Protein AF-A0A1R4AC46-F1 (afdb_monomer)

Foldseek 3Di:
DFKDKDKDKDKDKADPVRVVDDPQVVVQVRVCVVQDQDQDPPFAHWHGWDGWPDKDDWDQDPVRRITMIITITITMHRDDDAQDKDKFFFADQDPQFTFTDPPSDTQETEGPVQEPPQFDDDPDDQWGDGDDDDDDTRHGGDIAIWGWHDKDADPPLPDDDDDPDDRDDRIHTYTHRHD

pLDDT: mean 79.66, std 18.58, range [31.12, 96.25]

Sequence (179 aa):
MMFRLVTYRDSVEIKPCEFEKDLNELFIKKLNSKYTDKIIDGLGLAICVSDIIRYGKGAILRTKGSAIYKIEFKIAVFSPYRQQIIKGVVCHSDNNGIKVSLGFFDDIIVVPMQMDKKNNFGNKSGLCTIENKSKLVYNVGSEINVKIVDIIYNSSASSTTSADEREIPPMVILASTDY

Mean predicted aligned error: 10.44 Å

Nearest PDB structures (foldseek):
  7ae3-assembly1_G  TM=8.909E-01  e=9.776E-15  Homo sapiens
  3ayh-assembly1_B  TM=8.589E-01  e=1.682E-14  Schizosaccharomyces pombe 972h-
  4qiw-assembly2_Q  TM=8.042E-01  e=4.489E-12  Thermococcus kodakarensis KOD1
  1go3-assembly1_E  TM=8.331E-01  e=1.481E-11  Methanocaldococcus jannaschii
  1go3-assembly2_M  TM=8.285E-01  e=4.626E-11  Methanocaldococcus jannaschii

Radius of gyration: 21.8 Å; Cα contacts (8 Å, |Δi|>4): 349; chains: 1; bounding box: 50×37×63 Å

Secondary structure (DSSP, 8-state):
--EEEEEEEEEEEE-GGGTTS-HHHHHHHHHHHHHTTEEETTTEEEEEEEEEEEE-PPEE-TTT--EEEEEEEEEEEE---TT-EEEEEEEEEETTEEEEE-SS---EEE-GGGS-TT-PPPSSTT-----SSS-----TT-EEEEEEEEEEE-GGGGS---TTS----SEEEEEES--

Organism: Babesia microti (strain RI) (NCBI:txid1133968)

Solvent-accessible surface area (backbone atoms only — not comparable to full-atom values): 10635 Å² total; per-residue (Å²): 111,56,64,44,81,42,82,48,75,52,76,48,80,44,50,71,89,61,62,88,51,62,65,68,61,51,48,52,53,51,47,30,74,72,37,41,84,34,75,42,84,94,60,32,43,25,62,44,64,74,46,78,77,50,67,55,79,63,46,72,38,85,90,78,68,26,32,38,29,47,36,35,29,32,32,38,23,48,34,68,48,71,72,39,74,46,74,30,29,28,69,42,66,55,96,80,24,36,32,30,24,66,87,87,50,56,55,29,39,31,43,58,91,42,40,68,97,70,78,58,85,56,98,55,88,83,52,64,65,62,96,75,96,77,66,85,59,79,48,71,72,40,78,46,68,33,32,28,63,44,76,48,68,41,87,74,61,87,72,81,93,63,101,82,64,82,80,62,64,50,56,38,35,36,28,23,69,69,128

Structure (mmCIF, N/CA/C/O backbone):
data_AF-A0A1R4AC46-F1
#
_entry.id   AF-A0A1R4AC46-F1
#
loop_
_atom_site.group_PDB
_atom_site.id
_atom_site.type_symbol
_atom_site.label_atom_id
_atom_site.label_alt_id
_atom_site.label_comp_id
_atom_site.label_asym_id
_atom_site.label_entity_id
_atom_site.label_seq_id
_atom_site.pdbx_PDB_ins_code
_atom_site.Cartn_x
_atom_site.Cartn_y
_atom_site.Cartn_z
_atom_site.occupancy
_atom_site.B_iso_or_equiv
_atom_site.auth_seq_id
_atom_site.auth_comp_id
_atom_site.auth_asym_id
_atom_site.auth_atom_id
_atom_site.pdbx_PDB_model_num
ATOM 1 N N . MET A 1 1 ? -10.445 -9.467 3.637 1.00 62.78 1 MET A N 1
ATOM 2 C CA . MET A 1 1 ? -9.004 -9.551 3.962 1.00 62.78 1 MET A CA 1
ATOM 3 C C . MET A 1 1 ? -8.441 -8.138 4.075 1.00 62.78 1 MET A C 1
ATOM 5 O O . MET A 1 1 ? -8.987 -7.263 3.423 1.00 62.78 1 MET A O 1
ATOM 9 N N . MET A 1 2 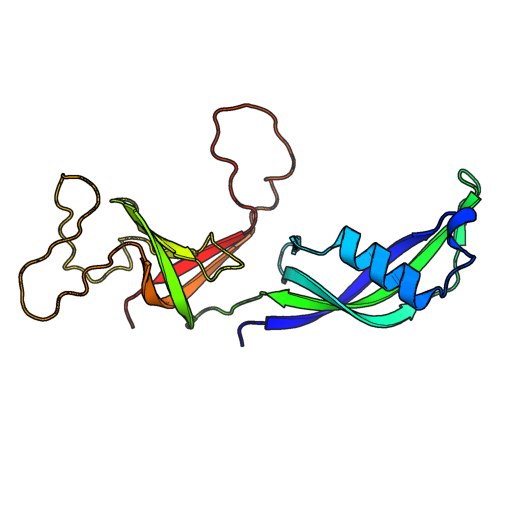? -7.412 -7.919 4.905 1.00 85.75 2 MET A N 1
ATOM 10 C CA . MET A 1 2 ? -6.887 -6.583 5.266 1.00 85.75 2 MET A CA 1
ATOM 11 C C . MET A 1 2 ? -5.933 -5.968 4.224 1.00 85.75 2 MET A C 1
ATOM 13 O O . MET A 1 2 ? -5.884 -4.752 4.054 1.00 85.75 2 MET A O 1
ATOM 17 N N . PHE A 1 3 ? -5.182 -6.818 3.524 1.00 91.38 3 PHE A N 1
ATOM 18 C CA . PHE A 1 3 ? -4.265 -6.422 2.460 1.00 91.38 3 PHE A CA 1
ATOM 19 C C . PHE A 1 3 ? -4.723 -7.020 1.140 1.00 91.38 3 PHE A C 1
ATOM 21 O O . PHE A 1 3 ? -5.252 -8.136 1.100 1.00 91.38 3 PHE A O 1
ATOM 28 N N . ARG A 1 4 ? -4.488 -6.288 0.055 1.00 91.94 4 ARG A N 1
ATOM 29 C CA . ARG A 1 4 ? -4.744 -6.757 -1.304 1.00 91.94 4 ARG A CA 1
ATOM 30 C C . ARG A 1 4 ? -3.567 -6.438 -2.205 1.00 91.94 4 ARG A C 1
ATOM 32 O O . ARG A 1 4 ? -2.917 -5.404 -2.070 1.00 91.94 4 ARG A O 1
ATOM 39 N N . LEU A 1 5 ? -3.336 -7.331 -3.154 1.00 93.94 5 LEU A N 1
ATOM 40 C CA . LEU A 1 5 ? -2.370 -7.123 -4.213 1.00 93.94 5 LEU A CA 1
ATOM 41 C C . LEU A 1 5 ? -3.098 -6.544 -5.429 1.00 93.94 5 LEU A C 1
ATOM 43 O O . LEU A 1 5 ? -4.086 -7.109 -5.902 1.00 93.94 5 LEU A O 1
ATOM 47 N N . VAL A 1 6 ? -2.642 -5.387 -5.897 1.00 93.62 6 VAL A N 1
ATOM 48 C CA . VAL A 1 6 ? -3.266 -4.635 -6.990 1.00 93.62 6 VAL A CA 1
ATOM 49 C C . VAL A 1 6 ? -2.293 -4.549 -8.153 1.00 93.62 6 VAL A C 1
ATOM 51 O O . VAL A 1 6 ? -1.112 -4.272 -7.964 1.00 93.62 6 VAL A O 1
ATOM 54 N N . THR A 1 7 ? -2.788 -4.778 -9.366 1.00 95.06 7 THR A N 1
ATOM 55 C CA . THR A 1 7 ? -2.031 -4.489 -10.585 1.00 95.06 7 THR A CA 1
ATOM 56 C C . THR A 1 7 ? -2.184 -3.015 -10.926 1.00 95.06 7 THR A C 1
ATOM 58 O O . THR A 1 7 ? -3.300 -2.538 -11.127 1.00 95.06 7 THR A O 1
ATOM 61 N N . TYR A 1 8 ? -1.066 -2.303 -10.998 1.00 93.50 8 TYR A N 1
ATOM 62 C CA . TYR A 1 8 ? -1.018 -0.876 -11.280 1.00 93.50 8 TYR A CA 1
ATOM 63 C C . TYR A 1 8 ? -0.126 -0.600 -12.491 1.00 93.50 8 TYR A C 1
ATOM 65 O O . TYR A 1 8 ? 0.792 -1.366 -12.798 1.00 93.50 8 TYR A O 1
ATOM 73 N N . ARG A 1 9 ? -0.423 0.484 -13.213 1.00 94.12 9 ARG A N 1
ATOM 74 C CA . ARG A 1 9 ? 0.346 0.914 -14.384 1.00 94.12 9 ARG A CA 1
ATOM 75 C C . ARG A 1 9 ? 0.802 2.338 -14.195 1.00 94.12 9 ARG A C 1
ATOM 77 O O . ARG A 1 9 ? -0.010 3.217 -13.926 1.00 94.12 9 ARG A O 1
ATOM 84 N N . ASP A 1 10 ? 2.089 2.555 -14.389 1.00 94.00 10 ASP A N 1
ATOM 85 C CA . ASP A 1 10 ? 2.689 3.868 -14.232 1.00 94.00 10 ASP A CA 1
ATOM 86 C C . ASP A 1 10 ? 3.914 4.022 -15.138 1.00 94.00 10 ASP A C 1
ATOM 88 O O . ASP A 1 10 ? 4.436 3.052 -15.697 1.00 94.00 10 ASP A O 1
ATOM 92 N N . SER A 1 11 ? 4.353 5.263 -15.317 1.00 93.31 11 SER A N 1
ATOM 93 C CA . SER A 1 11 ? 5.559 5.597 -16.059 1.00 93.31 11 SER A CA 1
ATOM 94 C C . SER A 1 11 ? 6.695 6.003 -15.130 1.00 93.31 11 SER A C 1
ATOM 96 O O . SER A 1 11 ? 6.528 6.876 -14.276 1.00 93.31 11 SER A O 1
ATOM 98 N N . VAL A 1 12 ? 7.870 5.425 -15.361 1.00 93.88 12 VAL A N 1
ATOM 99 C CA . VAL A 1 12 ? 9.098 5.735 -14.629 1.00 93.88 12 VAL A CA 1
ATOM 100 C C . VAL A 1 12 ? 10.117 6.348 -15.583 1.00 93.88 12 VAL A C 1
ATOM 102 O O . VAL A 1 12 ? 10.399 5.800 -16.648 1.00 93.88 12 VAL A O 1
ATOM 105 N N . GLU A 1 13 ? 10.674 7.492 -15.189 1.00 92.44 13 GLU A N 1
ATOM 106 C CA . GLU A 1 13 ? 11.779 8.151 -15.886 1.00 92.44 13 GLU A CA 1
ATOM 107 C C . GLU A 1 13 ? 13.117 7.617 -15.355 1.00 92.44 13 GLU A C 1
ATOM 109 O O . GLU A 1 13 ? 13.366 7.642 -14.147 1.00 92.44 13 GLU A O 1
ATOM 114 N N . ILE A 1 14 ? 13.993 7.159 -16.249 1.00 92.44 14 ILE A N 1
ATOM 115 C CA . ILE A 1 14 ? 15.359 6.710 -15.954 1.00 92.44 14 ILE A CA 1
ATOM 116 C C . ILE A 1 14 ? 16.353 7.680 -16.589 1.00 92.44 14 ILE A C 1
ATOM 118 O O . ILE A 1 14 ? 16.255 8.002 -17.778 1.00 92.44 14 ILE A O 1
ATOM 122 N N . LYS A 1 15 ? 17.324 8.140 -15.796 1.00 91.31 15 LYS A N 1
ATOM 123 C CA . LYS A 1 15 ? 18.412 8.993 -16.286 1.00 91.31 15 LYS A CA 1
ATOM 124 C C . LYS A 1 15 ? 19.526 8.140 -16.909 1.00 91.31 15 LYS A C 1
ATOM 126 O O . LYS A 1 15 ? 19.745 7.030 -16.432 1.00 91.31 15 LYS A O 1
ATOM 131 N N . PRO A 1 16 ? 20.288 8.661 -17.892 1.00 88.56 16 PRO A N 1
ATOM 132 C CA . PRO A 1 16 ? 21.415 7.948 -18.505 1.00 88.56 16 PRO A CA 1
ATOM 133 C C . PRO A 1 16 ? 22.400 7.342 -17.496 1.00 88.56 16 PRO A C 1
ATOM 135 O O . PRO A 1 16 ? 22.801 6.198 -17.648 1.00 88.56 16 PRO A O 1
ATOM 138 N N . CYS A 1 17 ? 22.713 8.062 -16.414 1.00 88.81 17 CYS A N 1
ATOM 139 C CA . CYS A 1 17 ? 23.656 7.603 -15.388 1.00 88.81 17 CYS A CA 1
ATOM 140 C C . CYS A 1 17 ? 23.153 6.410 -14.553 1.00 88.81 17 CYS A C 1
ATOM 142 O O . CYS A 1 17 ? 23.921 5.817 -13.808 1.00 88.81 17 CYS A O 1
ATOM 144 N N . GLU A 1 18 ? 21.859 6.086 -14.607 1.00 86.50 18 GLU A N 1
ATOM 145 C CA . GLU A 1 18 ? 21.258 4.995 -13.829 1.00 86.50 18 GLU A CA 1
ATOM 146 C C . GLU A 1 18 ? 21.154 3.689 -14.635 1.00 86.50 18 GLU A C 1
ATOM 148 O O . GLU A 1 18 ? 20.765 2.668 -14.076 1.00 86.50 18 GLU A O 1
ATOM 153 N N . PHE A 1 19 ? 21.505 3.705 -15.928 1.00 83.75 19 PHE A N 1
ATOM 154 C CA . PHE A 1 19 ? 21.371 2.559 -16.836 1.00 83.75 19 PHE A CA 1
ATOM 155 C C . PHE A 1 19 ? 22.372 1.423 -16.604 1.00 83.75 19 PHE A C 1
ATOM 157 O O . PHE A 1 19 ? 22.188 0.348 -17.162 1.00 83.75 19 PHE A O 1
ATOM 164 N N . GLU A 1 20 ? 23.412 1.632 -15.798 1.00 76.31 20 GLU A N 1
ATOM 165 C CA . GLU A 1 20 ? 24.433 0.609 -15.524 1.00 76.31 20 GLU A CA 1
ATOM 166 C C . GLU A 1 20 ? 23.924 -0.541 -14.634 1.00 76.31 20 GLU A C 1
ATOM 168 O O . GLU A 1 20 ? 24.611 -1.545 -14.475 1.00 76.31 20 GLU A O 1
ATOM 173 N N . LYS A 1 21 ? 22.728 -0.405 -14.045 1.00 78.69 21 LYS A N 1
ATOM 174 C CA . LYS A 1 21 ? 22.114 -1.402 -13.153 1.00 78.69 21 LYS A CA 1
ATOM 175 C C . LYS A 1 21 ? 21.059 -2.234 -13.866 1.00 78.69 21 LYS A C 1
ATOM 177 O O . LYS A 1 21 ? 20.451 -1.780 -14.836 1.00 78.69 21 LYS A O 1
ATOM 182 N N . ASP A 1 22 ? 20.763 -3.405 -13.305 1.00 89.75 22 ASP A N 1
ATOM 183 C CA . ASP A 1 22 ? 19.637 -4.221 -13.743 1.00 89.75 22 ASP A CA 1
ATOM 184 C C . ASP A 1 22 ? 18.339 -3.408 -13.732 1.00 89.75 22 ASP A C 1
ATOM 186 O O . ASP A 1 22 ? 17.909 -2.864 -12.708 1.00 89.75 22 ASP A O 1
ATOM 190 N N . LEU A 1 23 ? 17.695 -3.330 -14.900 1.00 88.31 23 LEU A N 1
ATOM 191 C CA . LEU A 1 23 ? 16.502 -2.505 -15.097 1.00 88.31 23 LEU A CA 1
ATOM 192 C C . LEU A 1 23 ? 15.37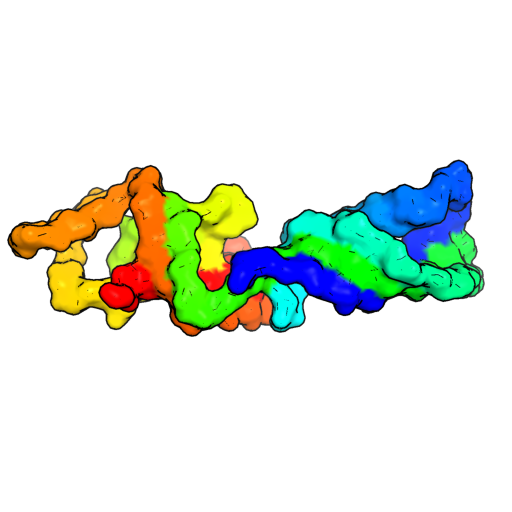4 -2.901 -14.139 1.00 88.31 23 LEU A C 1
ATOM 194 O O . LEU A 1 23 ? 14.679 -2.030 -13.625 1.00 88.31 23 LEU A O 1
ATOM 198 N N . ASN A 1 24 ? 15.224 -4.197 -13.853 1.00 90.25 24 ASN A N 1
ATOM 199 C CA . ASN A 1 24 ? 14.210 -4.693 -12.923 1.00 90.25 24 ASN A CA 1
ATOM 200 C C . ASN A 1 24 ? 14.426 -4.161 -11.500 1.00 90.25 24 ASN A C 1
ATOM 202 O O . ASN A 1 24 ? 13.486 -3.652 -10.890 1.00 90.25 24 ASN A O 1
ATOM 206 N N . GLU A 1 25 ? 15.655 -4.219 -10.984 1.00 91.31 25 GLU A N 1
ATOM 207 C CA . GLU A 1 25 ? 15.972 -3.692 -9.653 1.00 91.31 25 GLU A CA 1
ATOM 208 C C . GLU A 1 25 ? 15.790 -2.176 -9.597 1.00 91.31 25 GLU A C 1
ATOM 210 O O . GLU A 1 25 ? 15.231 -1.631 -8.640 1.00 91.31 25 GLU A O 1
ATOM 215 N N . LEU A 1 26 ? 16.214 -1.482 -10.656 1.00 92.75 26 LEU A N 1
ATOM 216 C CA . LEU A 1 26 ? 16.054 -0.041 -10.774 1.00 92.75 26 LEU A CA 1
ATOM 217 C C . LEU A 1 26 ? 14.574 0.363 -10.769 1.00 92.75 26 LEU A C 1
ATOM 219 O O . LEU A 1 26 ? 14.197 1.308 -10.072 1.00 92.75 26 LEU A O 1
ATOM 223 N N . PHE A 1 27 ? 13.730 -0.358 -11.505 1.00 92.94 27 PHE A N 1
ATOM 224 C CA . PHE A 1 27 ? 12.288 -0.140 -11.530 1.00 92.94 27 PHE A CA 1
ATOM 225 C C . PHE A 1 27 ? 11.656 -0.365 -10.158 1.00 92.94 27 PHE A C 1
ATOM 227 O O . PHE A 1 27 ? 10.928 0.511 -9.694 1.00 92.94 27 PHE A O 1
ATOM 234 N N . ILE A 1 28 ? 11.969 -1.474 -9.476 1.00 93.00 28 ILE A N 1
ATOM 235 C CA . ILE A 1 28 ? 11.474 -1.744 -8.116 1.00 93.00 28 ILE A CA 1
ATOM 236 C C . ILE A 1 28 ? 11.884 -0.610 -7.176 1.00 93.00 28 ILE A C 1
ATOM 238 O O . ILE A 1 28 ? 11.046 -0.068 -6.457 1.00 93.00 28 ILE A O 1
ATOM 242 N N . LYS A 1 29 ? 13.150 -0.180 -7.226 1.00 92.94 29 LYS A N 1
ATOM 243 C CA . LYS A 1 29 ? 13.659 0.914 -6.393 1.00 92.94 29 LYS A CA 1
ATOM 244 C C . LYS A 1 29 ? 12.916 2.228 -6.644 1.00 92.94 29 LYS A C 1
ATOM 246 O O . LYS A 1 29 ? 12.518 2.897 -5.690 1.00 92.94 29 LYS A O 1
ATOM 251 N N . LYS A 1 30 ? 12.721 2.608 -7.910 1.00 93.12 30 LYS A N 1
ATOM 252 C CA . LYS A 1 30 ? 12.015 3.850 -8.262 1.00 93.12 30 LYS A CA 1
ATOM 253 C C . LYS A 1 30 ? 10.537 3.796 -7.895 1.00 93.12 30 LYS A C 1
ATOM 255 O O . LYS A 1 30 ? 10.018 4.778 -7.375 1.00 93.12 30 LYS A O 1
ATOM 260 N N . LEU A 1 31 ? 9.872 2.669 -8.137 1.00 94.62 31 LEU A N 1
ATOM 261 C CA . LEU A 1 31 ? 8.460 2.498 -7.807 1.00 94.62 31 LEU A CA 1
ATOM 262 C C . LEU A 1 31 ? 8.239 2.466 -6.290 1.00 94.62 31 LEU A C 1
ATOM 264 O O . LEU A 1 31 ? 7.342 3.153 -5.817 1.00 94.62 31 LEU A O 1
ATOM 268 N N . ASN A 1 32 ? 9.086 1.779 -5.517 1.00 94.38 32 ASN A N 1
ATOM 269 C CA . ASN A 1 32 ? 9.032 1.829 -4.052 1.00 94.38 32 ASN A CA 1
ATOM 270 C C . ASN A 1 32 ? 9.221 3.262 -3.545 1.00 94.38 32 ASN A C 1
ATOM 272 O O . ASN A 1 32 ? 8.389 3.762 -2.805 1.00 94.38 32 ASN A O 1
ATOM 276 N N . SER A 1 33 ? 10.230 3.992 -4.030 1.00 93.38 33 SER A N 1
ATOM 277 C CA . SER A 1 33 ? 10.402 5.401 -3.642 1.00 93.38 33 SER A CA 1
ATOM 278 C C . SER A 1 33 ? 9.211 6.285 -4.041 1.00 93.38 33 SER A C 1
ATOM 280 O O . SER A 1 33 ? 8.931 7.286 -3.382 1.00 93.38 33 SER A O 1
ATOM 282 N N . LYS A 1 34 ? 8.506 5.935 -5.124 1.00 92.31 34 LYS A N 1
ATOM 283 C CA . LYS A 1 34 ? 7.345 6.686 -5.601 1.00 92.31 34 LYS A CA 1
ATOM 284 C C . LYS A 1 34 ? 6.074 6.377 -4.814 1.00 92.31 34 LYS A C 1
ATOM 286 O O . LYS A 1 34 ? 5.294 7.311 -4.648 1.00 92.31 34 LYS A O 1
ATOM 291 N N . TYR A 1 35 ? 5.863 5.137 -4.373 1.00 92.62 35 TYR A N 1
ATOM 292 C CA . TYR A 1 35 ? 4.579 4.663 -3.841 1.00 92.62 35 TYR A CA 1
ATOM 293 C C . TYR A 1 35 ? 4.592 4.229 -2.378 1.00 92.62 35 TYR A C 1
ATOM 295 O O . TYR A 1 35 ? 3.533 4.259 -1.7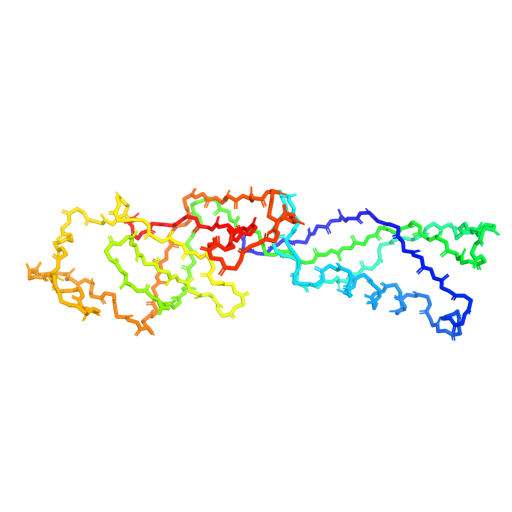64 1.00 92.62 35 TYR A O 1
ATOM 303 N N . THR A 1 36 ? 5.728 3.814 -1.822 1.00 91.12 36 THR A N 1
ATOM 304 C CA . THR A 1 36 ? 5.798 3.415 -0.413 1.00 91.12 36 THR A CA 1
ATOM 305 C C . THR A 1 36 ? 5.334 4.560 0.475 1.00 91.12 36 THR A C 1
ATOM 307 O O . THR A 1 36 ? 5.724 5.708 0.261 1.00 91.12 36 THR A O 1
ATOM 310 N N . ASP A 1 37 ? 4.492 4.215 1.448 1.00 89.88 37 ASP A N 1
ATOM 311 C CA . ASP A 1 37 ? 3.925 5.134 2.435 1.00 89.88 37 ASP A CA 1
ATOM 312 C C . ASP A 1 37 ? 3.044 6.240 1.830 1.00 89.88 37 ASP A C 1
ATOM 314 O O . ASP A 1 37 ? 2.861 7.317 2.390 1.00 89.88 37 ASP A O 1
ATOM 318 N N . LYS A 1 38 ? 2.485 5.987 0.639 1.00 89.56 38 LYS A N 1
ATOM 319 C CA . LYS A 1 38 ? 1.530 6.895 0.002 1.00 89.56 38 LYS A CA 1
ATOM 320 C C . LYS A 1 38 ? 0.151 6.285 -0.069 1.00 89.56 38 LYS A C 1
ATOM 322 O O . LYS A 1 38 ? -0.024 5.102 -0.364 1.00 89.56 38 LYS A O 1
ATOM 327 N N . ILE A 1 39 ? -0.842 7.132 0.147 1.00 90.38 39 ILE A N 1
ATOM 328 C CA . ILE A 1 39 ? -2.243 6.771 -0.012 1.00 90.38 39 ILE A CA 1
ATOM 329 C C . ILE A 1 39 ? -2.624 7.004 -1.468 1.00 90.38 39 ILE A C 1
ATOM 331 O O . ILE A 1 39 ? -2.419 8.084 -2.021 1.00 90.38 39 ILE A O 1
ATOM 335 N N . ILE A 1 40 ? -3.137 5.953 -2.099 1.00 88.25 40 ILE A N 1
ATOM 336 C CA . ILE A 1 40 ? -3.672 6.006 -3.453 1.00 88.25 40 ILE A CA 1
ATOM 337 C C . ILE A 1 40 ? -5.193 6.038 -3.339 1.00 88.25 40 ILE A C 1
ATOM 339 O O . ILE A 1 40 ? -5.797 5.099 -2.806 1.00 88.25 40 ILE A O 1
ATOM 343 N N . ASP A 1 41 ? -5.796 7.102 -3.864 1.00 85.00 41 ASP A N 1
ATOM 344 C CA . ASP A 1 41 ? -7.242 7.314 -3.837 1.00 85.00 41 ASP A CA 1
ATOM 345 C C . ASP A 1 41 ? -7.999 6.089 -4.370 1.00 85.00 41 ASP A C 1
ATOM 347 O O . ASP A 1 41 ? -7.744 5.583 -5.465 1.00 85.00 41 ASP A O 1
ATOM 351 N N . GLY A 1 42 ? -8.918 5.574 -3.551 1.00 83.62 42 GLY A N 1
ATOM 352 C CA . GLY A 1 42 ? -9.741 4.405 -3.870 1.00 83.62 42 GLY A CA 1
ATOM 353 C C . GLY A 1 42 ? -9.038 3.044 -3.773 1.00 83.62 42 GLY A C 1
ATOM 354 O O . GLY A 1 42 ? -9.718 2.019 -3.837 1.00 83.62 42 GLY A O 1
ATOM 355 N N . LEU A 1 43 ? -7.713 2.993 -3.588 1.00 88.12 43 LEU A N 1
ATOM 356 C CA . LEU A 1 43 ? -6.983 1.743 -3.346 1.00 88.12 43 LEU A CA 1
ATOM 357 C C . LEU A 1 43 ? -6.613 1.564 -1.871 1.00 88.12 43 LEU A C 1
ATOM 359 O O . LEU A 1 43 ? -6.844 0.479 -1.338 1.00 88.12 43 LEU A O 1
ATOM 363 N N . GLY A 1 44 ? -6.061 2.586 -1.212 1.00 90.50 44 GLY A N 1
ATOM 364 C CA . GLY A 1 44 ? -5.547 2.484 0.160 1.00 90.50 44 GLY A CA 1
ATOM 365 C C . GLY A 1 44 ? -4.087 2.904 0.312 1.00 90.50 44 GLY A C 1
ATOM 366 O O . GLY A 1 44 ? -3.502 3.510 -0.586 1.00 90.50 44 GLY A O 1
ATOM 367 N N . LEU A 1 45 ? -3.501 2.563 1.460 1.00 92.44 45 LEU A N 1
ATOM 368 C CA . LEU A 1 45 ? -2.098 2.835 1.777 1.00 92.44 45 LEU A CA 1
ATOM 369 C C . LEU A 1 45 ? -1.185 1.818 1.081 1.00 92.44 45 LEU A C 1
ATOM 371 O O . LEU A 1 45 ? -1.286 0.611 1.316 1.00 92.44 45 LEU A O 1
ATOM 375 N N . ALA A 1 46 ? -0.286 2.295 0.228 1.00 93.62 46 ALA A N 1
ATOM 376 C CA . ALA A 1 46 ? 0.693 1.468 -0.460 1.00 93.62 46 ALA A CA 1
ATOM 377 C C . ALA A 1 46 ? 1.885 1.132 0.450 1.00 93.62 46 ALA A C 1
ATOM 379 O O . ALA A 1 46 ? 2.569 2.013 0.964 1.00 93.62 46 ALA A O 1
ATOM 380 N N . ILE A 1 47 ? 2.157 -0.164 0.608 1.00 92.69 47 ILE A N 1
ATOM 381 C CA . ILE A 1 47 ? 3.230 -0.664 1.476 1.00 92.69 47 ILE A CA 1
ATOM 382 C C . ILE A 1 47 ? 4.505 -0.833 0.656 1.00 92.69 47 ILE A C 1
ATOM 384 O O . ILE A 1 47 ? 5.511 -0.160 0.874 1.00 92.69 47 ILE A O 1
ATOM 388 N N . CYS A 1 48 ? 4.453 -1.724 -0.332 1.00 92.62 48 CYS A N 1
ATOM 389 C CA . CYS A 1 48 ? 5.593 -2.046 -1.173 1.00 92.62 48 CYS A CA 1
ATOM 390 C C . CYS A 1 48 ? 5.159 -2.605 -2.527 1.00 92.62 48 CYS A C 1
ATOM 392 O O . CYS A 1 48 ? 4.073 -3.170 -2.695 1.00 92.62 48 CYS A O 1
ATOM 394 N N . VAL A 1 49 ? 6.042 -2.456 -3.506 1.00 93.94 49 VAL A N 1
ATOM 395 C CA . VAL A 1 49 ? 5.939 -3.100 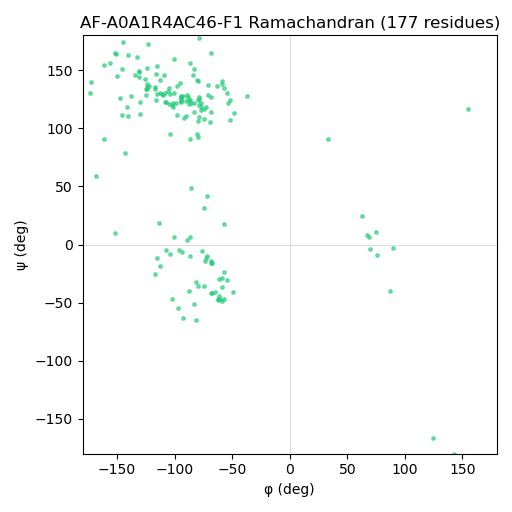-4.812 1.00 93.94 49 VAL A CA 1
ATOM 396 C C . VAL A 1 49 ? 6.397 -4.548 -4.666 1.00 93.94 49 VAL A C 1
ATOM 398 O O . VAL A 1 49 ? 7.500 -4.799 -4.190 1.00 93.94 49 VAL A O 1
ATOM 401 N N . SER A 1 50 ? 5.540 -5.483 -5.073 1.00 92.12 50 SER A N 1
ATOM 402 C CA . SER A 1 50 ? 5.811 -6.923 -5.031 1.00 92.12 50 SER A CA 1
ATOM 403 C C . SER A 1 50 ? 6.652 -7.333 -6.231 1.00 92.12 50 SER A C 1
ATOM 405 O O . SER A 1 50 ? 7.805 -7.711 -6.082 1.00 92.12 50 SER A O 1
ATOM 407 N N . ASP A 1 51 ? 6.085 -7.203 -7.435 1.00 91.50 51 ASP A N 1
ATOM 408 C CA . ASP A 1 51 ? 6.678 -7.746 -8.656 1.00 91.50 51 ASP A CA 1
ATOM 409 C C . ASP A 1 51 ? 6.398 -6.859 -9.862 1.00 91.50 51 ASP A C 1
ATOM 411 O O . ASP A 1 51 ? 5.343 -6.227 -9.967 1.00 91.50 51 ASP A O 1
ATOM 415 N N . ILE A 1 52 ? 7.307 -6.886 -10.831 1.00 94.25 52 ILE A N 1
ATOM 416 C CA . ILE A 1 52 ? 7.091 -6.293 -12.150 1.00 94.25 52 ILE A CA 1
ATOM 417 C C . ILE A 1 52 ? 6.483 -7.362 -13.056 1.00 94.25 52 ILE A C 1
ATOM 419 O O . ILE A 1 52 ? 7.065 -8.423 -13.247 1.00 94.25 52 ILE A O 1
ATOM 423 N N . ILE A 1 53 ? 5.312 -7.081 -13.630 1.00 94.62 53 ILE A N 1
ATOM 424 C CA . ILE A 1 53 ? 4.633 -8.010 -14.543 1.00 94.62 53 ILE A CA 1
ATOM 425 C C . ILE A 1 53 ? 5.215 -7.864 -15.946 1.00 94.62 53 ILE A C 1
ATOM 427 O O . ILE A 1 53 ? 5.564 -8.848 -16.591 1.00 94.62 53 ILE A O 1
ATOM 431 N N . ARG A 1 54 ? 5.285 -6.624 -16.440 1.00 93.88 54 ARG A N 1
ATOM 432 C CA . ARG A 1 54 ? 5.854 -6.298 -17.751 1.00 93.88 54 ARG A CA 1
ATOM 433 C C . ARG A 1 54 ? 6.211 -4.824 -17.841 1.00 93.88 54 ARG A C 1
ATOM 435 O O . ARG A 1 54 ? 5.578 -3.984 -17.207 1.00 93.88 54 ARG A O 1
ATOM 442 N N . TYR A 1 55 ? 7.166 -4.502 -18.700 1.00 93.88 55 TYR A N 1
ATOM 443 C CA . TYR A 1 55 ? 7.480 -3.129 -19.076 1.00 93.88 55 TYR A CA 1
ATOM 444 C C . TYR A 1 55 ? 7.567 -3.003 -20.599 1.00 93.88 55 TYR A C 1
ATOM 446 O O . TYR A 1 55 ? 7.962 -3.932 -21.302 1.00 93.88 55 TYR A O 1
ATOM 454 N N . GLY A 1 56 ? 7.120 -1.861 -21.118 1.00 90.19 56 GLY A N 1
ATOM 455 C CA . GLY A 1 56 ? 7.197 -1.534 -22.540 1.00 90.19 56 GLY A CA 1
ATOM 456 C C . GLY A 1 56 ? 8.589 -1.056 -22.958 1.00 90.19 56 GLY A C 1
ATOM 457 O O . GLY A 1 56 ? 9.484 -0.885 -22.133 1.00 90.19 56 GLY A O 1
ATOM 458 N N . LYS A 1 57 ? 8.758 -0.775 -24.256 1.00 88.94 57 LYS A N 1
ATOM 459 C CA . LYS A 1 57 ? 9.980 -0.136 -24.770 1.00 88.94 57 LYS A CA 1
ATOM 460 C C . LYS A 1 57 ? 10.139 1.265 -24.168 1.00 88.94 57 LYS A C 1
ATOM 462 O O . LYS A 1 57 ? 9.169 2.022 -24.112 1.00 88.94 57 LYS A O 1
ATOM 467 N N . GLY A 1 58 ? 11.358 1.602 -23.749 1.00 87.00 58 GLY A N 1
ATOM 468 C CA . GLY A 1 58 ? 11.692 2.928 -23.235 1.00 87.00 58 GLY A CA 1
ATOM 469 C C . GLY A 1 58 ? 11.631 3.983 -24.337 1.00 87.00 58 GLY A C 1
ATOM 470 O O . GLY A 1 58 ? 12.257 3.826 -25.385 1.00 87.00 58 GLY A O 1
ATOM 471 N N . ALA A 1 59 ? 10.880 5.057 -24.112 1.00 91.38 59 ALA A N 1
ATOM 472 C CA . ALA A 1 59 ? 10.827 6.204 -25.011 1.00 91.38 59 ALA A CA 1
ATOM 473 C C . ALA A 1 59 ? 11.825 7.269 -24.547 1.00 91.38 59 ALA A C 1
ATOM 475 O O . ALA A 1 59 ? 11.740 7.741 -23.414 1.00 91.38 59 ALA A O 1
ATOM 476 N N . ILE A 1 60 ? 12.760 7.660 -25.414 1.00 92.88 60 ILE A N 1
ATOM 477 C CA . ILE A 1 60 ? 13.742 8.701 -25.089 1.00 92.88 60 ILE A CA 1
ATOM 478 C C . ILE A 1 60 ? 13.072 10.073 -25.183 1.00 92.88 60 ILE A C 1
ATOM 480 O O . ILE A 1 60 ? 12.563 10.469 -26.236 1.00 92.88 60 ILE A O 1
ATOM 484 N N . LEU A 1 61 ? 13.100 10.818 -24.083 1.00 90.25 61 LEU A N 1
ATOM 485 C CA . LEU A 1 61 ? 12.626 12.187 -24.021 1.00 90.25 61 LEU A CA 1
ATOM 486 C C . LEU A 1 61 ? 13.694 13.121 -24.599 1.00 90.25 61 LEU A C 1
ATOM 488 O O . LEU A 1 61 ? 14.701 13.406 -23.951 1.00 90.25 61 LEU A O 1
ATOM 492 N N . ARG A 1 62 ? 13.451 13.640 -25.809 1.00 88.44 62 ARG A N 1
ATOM 493 C CA . ARG A 1 62 ? 14.401 14.503 -26.544 1.00 88.44 62 ARG A CA 1
ATOM 494 C C . ARG A 1 62 ? 14.870 15.727 -25.747 1.00 88.44 62 ARG A C 1
ATOM 496 O O . ARG A 1 62 ? 15.993 16.167 -25.933 1.00 88.44 62 ARG A O 1
ATOM 503 N N . THR A 1 63 ? 14.034 16.250 -24.852 1.00 88.31 63 THR A N 1
ATOM 504 C CA . THR A 1 63 ? 14.334 17.446 -24.049 1.00 88.31 63 THR A CA 1
ATOM 505 C C . THR A 1 63 ? 15.334 17.192 -22.920 1.00 88.31 63 THR A C 1
ATOM 507 O O . THR A 1 63 ? 16.118 18.077 -22.600 1.00 88.31 63 THR A O 1
ATOM 510 N N . LYS A 1 64 ? 15.295 16.011 -22.286 1.00 85.50 64 LYS A N 1
ATOM 511 C CA . LYS A 1 64 ? 16.098 15.702 -21.084 1.00 85.50 64 LYS A CA 1
ATOM 512 C C . LYS A 1 64 ? 17.139 14.601 -21.302 1.00 85.50 64 LYS A C 1
ATOM 514 O O . LYS A 1 64 ? 17.960 14.369 -20.421 1.00 85.50 64 LYS A O 1
ATOM 519 N N . GLY A 1 65 ? 17.073 13.884 -22.425 1.00 87.56 65 GLY A N 1
ATOM 520 C CA . GLY A 1 65 ? 17.904 12.705 -22.683 1.00 87.56 65 GLY A CA 1
ATOM 521 C C . GLY A 1 65 ? 17.591 11.507 -21.776 1.00 87.56 65 GLY A C 1
ATOM 522 O O . GLY A 1 65 ? 18.330 10.529 -21.789 1.00 87.56 65 GLY A O 1
ATOM 523 N N . SER A 1 66 ? 16.518 11.565 -20.982 1.00 91.62 66 SER A N 1
ATOM 524 C CA . SER A 1 66 ? 16.059 10.470 -20.126 1.00 91.62 66 SER A CA 1
ATOM 525 C C . SER A 1 66 ? 15.140 9.512 -20.881 1.00 91.62 66 SER A C 1
ATOM 527 O O . SER A 1 66 ? 14.514 9.879 -21.876 1.00 91.62 66 SER A O 1
ATOM 529 N N . ALA A 1 67 ? 15.049 8.270 -20.414 1.00 92.50 67 ALA A N 1
ATOM 530 C CA . ALA A 1 67 ? 14.159 7.264 -20.981 1.00 92.50 67 ALA A CA 1
ATOM 531 C C . ALA A 1 67 ? 12.936 7.062 -20.084 1.00 92.50 67 ALA A C 1
ATOM 533 O O . ALA A 1 67 ? 13.068 6.838 -18.882 1.00 92.50 67 ALA A O 1
ATOM 534 N N . ILE A 1 68 ? 11.743 7.112 -20.670 1.00 93.38 68 ILE A N 1
ATOM 535 C CA . ILE A 1 68 ? 10.478 6.869 -19.978 1.00 93.38 68 ILE A CA 1
ATOM 536 C C . ILE A 1 68 ? 10.005 5.456 -20.299 1.00 93.38 68 ILE A C 1
ATOM 538 O O . ILE A 1 68 ? 9.763 5.121 -21.461 1.00 93.38 68 ILE A O 1
ATOM 542 N N . TYR A 1 69 ? 9.820 4.645 -19.263 1.00 94.31 69 TYR A N 1
ATOM 543 C CA . TYR A 1 69 ? 9.293 3.289 -19.367 1.00 94.31 69 TYR A CA 1
ATOM 544 C C . TYR A 1 69 ? 7.878 3.236 -18.812 1.00 94.31 69 TYR A C 1
ATOM 546 O O . TYR A 1 69 ? 7.629 3.696 -17.701 1.00 94.31 69 TYR A O 1
ATOM 554 N N . LYS A 1 70 ? 6.951 2.651 -19.576 1.00 95.12 70 LYS A N 1
ATOM 555 C CA . LYS A 1 70 ? 5.613 2.297 -19.084 1.00 95.12 70 LYS A CA 1
ATOM 556 C C . LYS A 1 70 ? 5.680 0.904 -18.474 1.00 95.12 70 LYS A C 1
ATOM 558 O O . LYS A 1 70 ? 6.041 -0.041 -19.177 1.00 95.12 70 LYS A O 1
ATOM 563 N N . ILE A 1 71 ? 5.341 0.784 -17.198 1.00 95.81 71 ILE A N 1
ATOM 564 C CA . ILE A 1 71 ? 5.532 -0.431 -16.406 1.00 95.81 71 ILE A CA 1
ATOM 565 C C . ILE A 1 71 ? 4.190 -0.852 -15.819 1.00 95.81 71 ILE A C 1
ATOM 567 O O . ILE A 1 71 ? 3.441 -0.028 -15.298 1.00 95.81 71 ILE A O 1
ATOM 571 N N . GLU A 1 72 ? 3.892 -2.143 -15.902 1.00 96.25 72 GLU A N 1
ATOM 572 C CA . GLU A 1 72 ? 2.804 -2.790 -15.181 1.00 96.25 72 GLU A CA 1
ATOM 573 C C . GLU A 1 72 ? 3.400 -3.656 -14.073 1.00 96.25 72 GLU A C 1
ATOM 575 O O . GLU A 1 72 ? 4.230 -4.533 -14.325 1.00 96.25 72 GLU A O 1
ATOM 580 N N . PHE A 1 73 ? 2.987 -3.392 -12.840 1.00 95.44 73 PHE A N 1
ATOM 581 C CA . PHE A 1 73 ? 3.548 -4.006 -11.644 1.00 95.44 73 PHE A CA 1
ATOM 582 C C . PHE A 1 73 ? 2.451 -4.328 -10.632 1.00 95.44 73 PHE A C 1
ATOM 584 O O . PHE A 1 73 ? 1.318 -3.852 -10.725 1.00 95.44 73 PHE A O 1
ATOM 591 N N . LYS A 1 74 ? 2.790 -5.183 -9.675 1.00 95.50 74 LYS A N 1
ATOM 592 C CA . LYS A 1 74 ? 1.949 -5.568 -8.548 1.00 95.50 74 LYS A CA 1
ATOM 593 C C . LYS A 1 74 ? 2.386 -4.792 -7.318 1.00 95.50 74 LYS A C 1
ATOM 595 O O . LYS A 1 74 ? 3.567 -4.792 -6.983 1.00 95.50 74 LYS A O 1
ATOM 600 N N . ILE A 1 75 ? 1.437 -4.176 -6.631 1.00 94.81 75 ILE A N 1
ATOM 601 C CA . ILE A 1 75 ? 1.675 -3.444 -5.389 1.00 94.81 75 ILE A CA 1
ATOM 602 C C . ILE A 1 75 ? 0.812 -4.014 -4.265 1.00 94.81 75 ILE A C 1
ATOM 604 O O . ILE A 1 75 ? -0.362 -4.330 -4.473 1.00 94.81 75 ILE A O 1
ATOM 608 N N . ALA A 1 76 ? 1.412 -4.183 -3.088 1.00 94.69 76 ALA A N 1
ATOM 609 C CA . ALA A 1 76 ? 0.719 -4.570 -1.871 1.00 94.69 76 ALA A CA 1
ATOM 610 C C . ALA A 1 76 ? 0.154 -3.317 -1.196 1.00 94.69 76 ALA A C 1
ATOM 612 O O . ALA A 1 76 ? 0.891 -2.384 -0.867 1.00 94.69 76 ALA A O 1
ATOM 613 N N . VAL A 1 77 ? -1.164 -3.299 -1.009 1.00 94.31 77 VAL A N 1
ATOM 614 C CA . VAL A 1 77 ? -1.895 -2.152 -0.467 1.00 94.31 77 VAL A CA 1
ATOM 615 C C . VAL A 1 77 ? -2.697 -2.594 0.750 1.00 94.31 77 VAL A C 1
ATOM 617 O O . VAL A 1 77 ? -3.391 -3.618 0.718 1.00 94.31 77 VAL A O 1
ATOM 620 N N . PHE A 1 78 ? -2.618 -1.810 1.820 1.00 93.81 78 PHE A N 1
ATOM 621 C CA . PHE A 1 78 ? -3.529 -1.887 2.951 1.00 93.81 78 PHE A CA 1
ATOM 622 C C . PHE A 1 78 ? -4.871 -1.279 2.547 1.00 93.81 78 PHE A C 1
ATOM 624 O O . PHE A 1 78 ? -5.003 -0.074 2.335 1.00 93.81 78 PHE A O 1
ATOM 631 N N . SER A 1 79 ? -5.854 -2.157 2.383 1.00 91.62 79 SER A N 1
ATOM 632 C CA . SER A 1 79 ? -7.182 -1.836 1.872 1.00 91.62 79 SER A CA 1
ATOM 633 C C . SER A 1 79 ? -8.177 -2.698 2.638 1.00 91.62 79 SER A C 1
ATOM 635 O O . SER A 1 79 ? -8.563 -3.779 2.174 1.00 91.62 79 SER A O 1
ATOM 637 N N . PRO A 1 80 ? -8.506 -2.295 3.874 1.00 92.00 80 PRO A N 1
ATOM 638 C CA . PRO A 1 80 ? -9.460 -3.042 4.660 1.00 92.00 80 PRO A CA 1
ATOM 639 C C . PRO A 1 80 ? -10.866 -2.926 4.053 1.00 92.00 80 PRO A C 1
ATOM 641 O O . PRO A 1 80 ? -11.123 -2.085 3.192 1.00 92.00 80 PRO A O 1
ATOM 644 N N . TYR A 1 81 ? -11.788 -3.794 4.468 1.00 90.00 81 TYR A N 1
ATOM 645 C CA . TYR A 1 81 ? -13.148 -3.831 3.917 1.00 90.00 81 TYR A CA 1
ATOM 646 C C . TYR A 1 81 ? -14.202 -3.459 4.965 1.00 90.00 81 TYR A C 1
ATOM 648 O O . TYR A 1 81 ? -14.011 -3.659 6.165 1.00 90.00 81 TYR A O 1
ATOM 656 N N . ARG A 1 82 ? -15.347 -2.930 4.515 1.00 90.88 82 ARG A N 1
ATOM 657 C CA . ARG A 1 82 ? -16.484 -2.644 5.403 1.00 90.88 82 ARG A CA 1
ATOM 658 C C . ARG A 1 82 ? -16.942 -3.921 6.106 1.00 90.88 82 ARG A C 1
ATOM 660 O O . ARG A 1 82 ? -17.018 -4.972 5.482 1.00 90.88 82 ARG A O 1
ATOM 667 N N . GLN A 1 83 ? -17.293 -3.813 7.382 1.00 89.75 83 GLN A N 1
ATOM 668 C CA . GLN A 1 83 ? -17.666 -4.911 8.284 1.00 89.75 83 GLN A CA 1
ATOM 669 C C . GLN A 1 83 ? -16.522 -5.862 8.671 1.00 89.75 83 GLN A C 1
ATOM 671 O O . GLN A 1 83 ? -16.766 -6.858 9.350 1.00 89.75 83 GLN A O 1
ATOM 676 N N . GLN A 1 84 ? -15.277 -5.565 8.295 1.00 90.31 84 GLN A N 1
ATOM 677 C CA . GLN A 1 84 ? -14.118 -6.304 8.782 1.00 90.31 84 GLN A CA 1
ATOM 678 C C . GLN A 1 84 ? -13.852 -5.995 10.254 1.00 90.31 84 GLN A C 1
ATOM 680 O O . GLN A 1 84 ? -13.858 -4.832 10.643 1.00 90.31 84 GLN A O 1
ATOM 685 N N . ILE A 1 85 ? -13.537 -7.016 11.049 1.00 90.94 85 ILE A N 1
ATOM 686 C CA . ILE A 1 85 ? -13.023 -6.833 12.410 1.00 90.94 85 ILE A CA 1
ATOM 687 C C . ILE A 1 85 ? -11.492 -6.814 12.353 1.00 90.94 85 ILE A C 1
ATOM 689 O O . ILE A 1 85 ? -10.881 -7.709 11.762 1.00 90.94 85 ILE A O 1
ATOM 693 N N . ILE A 1 86 ? -10.878 -5.788 12.939 1.00 90.81 86 ILE A N 1
ATOM 694 C CA . ILE A 1 86 ? -9.425 -5.629 13.050 1.00 90.81 86 ILE A CA 1
ATOM 695 C C . ILE A 1 86 ? -9.063 -5.423 14.518 1.00 90.81 86 ILE A C 1
ATOM 697 O O . ILE A 1 86 ? -9.788 -4.766 15.262 1.00 90.81 86 ILE A O 1
ATOM 701 N N .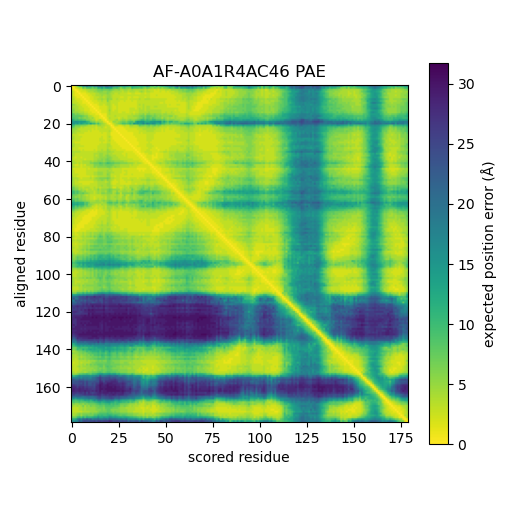 LYS A 1 87 ? -7.932 -5.995 14.926 1.00 91.19 87 LYS A N 1
ATOM 702 C CA . LYS A 1 87 ? -7.352 -5.803 16.250 1.00 91.19 87 LYS A CA 1
ATOM 703 C C . LYS A 1 87 ? -6.315 -4.682 16.195 1.00 91.19 87 LYS A C 1
ATOM 705 O O . LYS A 1 87 ? -5.420 -4.738 15.355 1.00 91.19 87 LYS A O 1
ATOM 710 N N . GLY A 1 88 ? -6.432 -3.696 17.075 1.00 91.06 88 GLY A N 1
ATOM 711 C CA . GLY A 1 88 ? -5.507 -2.566 17.171 1.00 91.06 88 GLY A CA 1
ATOM 712 C C . GLY A 1 88 ? -5.309 -2.108 18.609 1.00 91.06 88 GLY A C 1
ATOM 713 O O . GLY A 1 88 ? -5.964 -2.604 19.522 1.00 91.06 88 GLY A O 1
ATOM 714 N N . VAL A 1 89 ? -4.395 -1.167 18.814 1.00 91.31 89 VAL A N 1
ATOM 715 C CA . VAL A 1 89 ? -4.061 -0.606 20.126 1.00 91.31 89 VAL A CA 1
ATOM 716 C C . VAL A 1 89 ? -4.669 0.783 20.251 1.00 91.31 89 VAL A C 1
ATOM 718 O O . VAL A 1 89 ? -4.568 1.596 19.335 1.00 91.31 89 VAL A O 1
ATOM 721 N N . VAL A 1 90 ? -5.295 1.081 21.387 1.00 89.81 90 VAL A N 1
ATOM 722 C CA . VAL A 1 90 ? -5.806 2.427 21.672 1.00 89.81 90 VAL A CA 1
ATOM 723 C C . VAL A 1 90 ? -4.632 3.389 21.851 1.00 89.81 90 VAL A C 1
ATOM 725 O O . VAL A 1 90 ? -3.889 3.281 22.823 1.00 89.81 90 VAL A O 1
ATOM 728 N N . CYS A 1 91 ? -4.477 4.349 20.945 1.00 87.62 91 CYS A N 1
ATOM 729 C CA . CYS A 1 91 ? -3.456 5.393 21.059 1.00 87.62 91 CYS A CA 1
ATOM 730 C C . CYS A 1 91 ? -3.943 6.586 21.864 1.00 87.62 91 CYS A C 1
ATOM 732 O O . CYS A 1 91 ? -3.185 7.165 22.634 1.00 87.62 91 CYS A O 1
ATOM 734 N N . HIS A 1 92 ? -5.203 6.968 21.667 1.00 83.62 92 HIS A N 1
ATOM 735 C CA . HIS A 1 92 ? -5.765 8.160 22.281 1.00 83.62 92 HIS A CA 1
ATOM 736 C C . HIS A 1 92 ? -7.260 7.985 22.517 1.00 83.62 92 HIS A C 1
ATOM 738 O O . HIS A 1 92 ? -7.942 7.341 21.721 1.00 83.62 92 HIS A O 1
ATOM 744 N N . SER A 1 93 ? -7.773 8.551 23.605 1.00 81.94 93 SER A N 1
ATOM 745 C CA . SER A 1 93 ? -9.184 8.446 23.979 1.00 81.94 93 SER A CA 1
ATOM 746 C C . SER A 1 93 ? -9.674 9.782 24.522 1.00 81.94 93 SER A C 1
ATOM 748 O O . SER A 1 93 ? -9.299 10.173 25.625 1.00 81.94 93 SER A O 1
ATOM 750 N N . ASP A 1 94 ? -10.547 10.441 23.760 1.00 77.88 94 ASP A N 1
ATOM 751 C CA . ASP A 1 94 ? -11.163 11.727 24.094 1.00 77.88 94 ASP A CA 1
ATOM 752 C C . ASP A 1 94 ? -12.694 11.636 24.097 1.00 77.88 94 ASP A C 1
ATOM 754 O O . ASP A 1 94 ? -13.295 10.673 23.618 1.00 77.88 94 ASP A O 1
ATOM 758 N N . ASN A 1 95 ? -13.348 12.715 24.541 1.00 69.50 95 ASN A N 1
ATOM 759 C CA . ASN A 1 95 ? -14.802 12.881 24.426 1.00 69.50 95 ASN A CA 1
ATOM 760 C C . ASN A 1 95 ? -15.315 12.797 22.974 1.00 69.50 95 ASN A C 1
ATOM 762 O O . ASN A 1 95 ? -16.478 12.474 22.746 1.00 69.50 95 ASN A O 1
ATOM 766 N N . ASN A 1 96 ? -14.448 13.066 21.993 1.00 70.44 96 ASN A N 1
ATOM 767 C CA . ASN A 1 96 ? -14.794 13.047 20.572 1.00 70.44 96 ASN A CA 1
ATOM 768 C C . ASN A 1 96 ? -14.669 11.657 19.927 1.00 70.44 96 ASN A C 1
ATOM 770 O O . ASN A 1 96 ? -15.109 11.486 18.792 1.00 70.44 96 ASN A O 1
ATOM 774 N N . GLY A 1 97 ? -14.084 10.675 20.619 1.00 77.50 97 GLY A N 1
ATOM 775 C CA . GLY A 1 97 ? -13.867 9.329 20.096 1.00 77.50 97 GLY A CA 1
ATOM 776 C C . GLY A 1 97 ? -12.544 8.709 20.541 1.00 77.50 97 GLY A C 1
ATOM 777 O O . GLY A 1 97 ? -11.754 9.318 21.264 1.00 77.50 97 GLY A O 1
ATOM 778 N N . ILE A 1 98 ? -12.310 7.481 20.081 1.00 85.56 98 ILE A N 1
ATOM 779 C CA . ILE A 1 98 ? -11.086 6.719 20.356 1.00 85.56 98 ILE A CA 1
ATOM 780 C C . ILE A 1 98 ? -10.277 6.597 19.068 1.00 85.56 98 ILE A C 1
ATOM 782 O O . ILE A 1 98 ? -10.812 6.179 18.041 1.00 85.56 98 ILE A O 1
ATOM 786 N N . LYS A 1 99 ? -8.987 6.939 19.131 1.00 88.94 99 LYS A N 1
ATOM 787 C CA . LYS A 1 99 ? -8.023 6.720 18.050 1.00 88.94 99 LYS A CA 1
ATOM 788 C C . LYS A 1 99 ? -7.298 5.397 18.278 1.00 88.94 99 LYS A C 1
ATOM 790 O O . LYS A 1 99 ? -6.735 5.167 19.352 1.00 88.94 99 LYS A O 1
ATOM 795 N N . VAL A 1 100 ? -7.305 4.543 17.264 1.00 90.50 100 VAL A N 1
ATOM 796 C CA . VAL A 1 100 ? -6.720 3.199 17.295 1.00 90.50 100 VAL A CA 1
ATOM 797 C C . VAL A 1 100 ? -5.588 3.118 16.279 1.00 90.50 100 VAL A C 1
ATOM 799 O O . VAL A 1 100 ? -5.757 3.520 15.133 1.00 90.50 100 VAL A O 1
ATOM 802 N N . SER A 1 101 ? -4.454 2.558 16.683 1.00 91.88 101 SER A N 1
ATOM 803 C CA . SER A 1 101 ? -3.321 2.283 15.802 1.00 91.88 101 SER A CA 1
ATOM 804 C C . SER A 1 101 ? -3.152 0.791 15.549 1.00 91.88 101 SER A C 1
ATOM 806 O O . SER A 1 101 ? -3.380 -0.048 16.424 1.00 91.88 101 SER A O 1
ATOM 808 N N . LEU A 1 102 ? -2.714 0.464 14.336 1.00 90.88 102 LEU A N 1
ATOM 809 C CA . LEU A 1 102 ? -2.248 -0.866 13.933 1.00 90.88 102 LEU A CA 1
ATOM 810 C C . LEU A 1 102 ? -0.713 -0.970 13.920 1.00 90.88 102 LEU A C 1
ATOM 812 O O . LEU A 1 102 ? -0.165 -1.957 13.435 1.00 90.88 102 LEU A O 1
ATOM 816 N N . GLY A 1 103 ? -0.012 0.061 14.391 1.00 89.25 103 GLY A N 1
ATOM 817 C CA . GLY A 1 103 ? 1.444 0.200 14.357 1.00 89.25 103 GLY A CA 1
ATOM 818 C C . GLY A 1 103 ? 1.976 0.833 13.069 1.00 89.25 103 GLY A C 1
ATOM 819 O O . GLY A 1 103 ? 2.881 1.654 13.136 1.00 89.25 103 GLY A O 1
ATOM 820 N N . PHE A 1 104 ? 1.416 0.487 11.904 1.00 88.06 104 PHE A N 1
ATOM 821 C CA . PHE A 1 104 ? 1.766 1.108 10.612 1.00 88.06 104 PHE A CA 1
ATOM 822 C C . PHE A 1 104 ? 0.712 2.109 10.108 1.00 88.06 104 PHE A C 1
ATOM 824 O O . PHE A 1 104 ? 0.919 2.759 9.088 1.00 88.06 104 PHE A O 1
ATOM 831 N N . PHE A 1 105 ? -0.446 2.178 10.769 1.00 90.69 105 PHE A N 1
ATOM 832 C CA . PHE A 1 105 ? -1.550 3.060 10.405 1.00 90.69 105 PHE A CA 1
ATOM 833 C C . PHE A 1 105 ? -2.293 3.493 11.666 1.00 90.69 105 PHE A C 1
ATOM 835 O O . PHE A 1 105 ? -2.739 2.637 12.436 1.00 90.69 105 PHE A O 1
ATOM 842 N N . ASP A 1 106 ? -2.446 4.804 11.845 1.00 89.38 106 ASP A N 1
ATOM 843 C CA . ASP A 1 106 ? -2.934 5.390 13.098 1.00 89.38 106 ASP A CA 1
ATOM 844 C C . ASP A 1 106 ? -4.313 6.045 12.967 1.00 89.38 106 ASP A C 1
ATOM 846 O O . ASP A 1 106 ? -4.990 6.264 13.968 1.00 89.38 106 ASP A O 1
ATOM 850 N N . ASP A 1 107 ? -4.765 6.364 11.754 1.00 89.38 107 ASP A N 1
ATOM 851 C CA . ASP A 1 107 ? -5.978 7.157 11.521 1.00 89.38 107 ASP A CA 1
ATOM 852 C C . ASP A 1 107 ? -7.259 6.305 11.493 1.00 89.38 107 ASP A C 1
ATOM 854 O O . ASP A 1 107 ? -8.101 6.411 10.595 1.00 89.38 107 ASP A O 1
ATOM 858 N N . ILE A 1 108 ? -7.412 5.443 12.504 1.00 90.50 108 ILE A N 1
ATOM 859 C CA . ILE A 1 108 ? -8.642 4.691 12.775 1.00 90.50 108 ILE A CA 1
ATOM 860 C C . ILE A 1 108 ? -9.386 5.372 13.917 1.00 90.50 108 ILE A C 1
ATOM 862 O O . ILE A 1 108 ? -8.884 5.457 15.038 1.00 90.50 108 ILE A O 1
ATOM 866 N N . ILE A 1 109 ? -10.598 5.841 13.637 1.00 89.44 109 ILE A N 1
ATOM 867 C CA . ILE A 1 109 ? -11.414 6.609 14.572 1.00 89.44 109 ILE A CA 1
ATOM 868 C C . ILE A 1 109 ? -12.675 5.819 14.903 1.00 89.44 109 ILE A C 1
ATOM 870 O O . ILE A 1 109 ? -13.462 5.467 14.021 1.00 89.44 109 ILE A O 1
ATOM 874 N N . VAL A 1 110 ? -12.888 5.589 16.195 1.00 86.69 110 VAL A N 1
ATOM 875 C CA . VAL A 1 110 ? -14.140 5.062 16.735 1.00 86.69 110 VAL A CA 1
ATOM 876 C C . VAL A 1 110 ? -14.971 6.226 17.256 1.00 86.69 110 VAL A C 1
ATOM 878 O O . VAL A 1 110 ? -14.605 6.872 18.241 1.00 86.69 110 VAL A O 1
ATOM 881 N N . VAL A 1 111 ? -16.085 6.512 16.584 1.00 78.38 111 VAL A N 1
ATOM 882 C CA . VAL A 1 111 ? -16.972 7.631 16.935 1.00 78.38 111 VAL A CA 1
ATOM 883 C C . VAL A 1 111 ? -17.908 7.263 18.100 1.00 78.38 111 VAL A C 1
ATOM 885 O O . VAL A 1 111 ? -18.457 6.161 18.104 1.00 78.38 111 VAL A O 1
ATOM 888 N N . PRO A 1 112 ? -18.186 8.185 19.048 1.00 63.25 112 PRO A N 1
ATOM 889 C CA . PRO A 1 112 ? -19.022 7.926 20.227 1.00 63.25 112 PRO A CA 1
ATOM 890 C C . PRO A 1 112 ? -20.449 7.470 19.918 1.00 63.25 112 PRO A C 1
ATOM 892 O O . PRO A 1 112 ? -21.046 6.742 20.700 1.00 63.25 112 PRO A O 1
ATOM 895 N N . MET A 1 113 ? -21.004 7.882 18.775 1.00 52.91 113 MET A N 1
ATOM 896 C CA . MET A 1 113 ? -22.353 7.483 18.355 1.00 52.91 113 MET A CA 1
ATOM 897 C C . MET A 1 113 ? -22.447 5.983 18.012 1.00 52.91 113 MET A C 1
ATOM 899 O O . MET A 1 113 ? -23.545 5.439 17.934 1.00 52.91 113 MET A O 1
ATOM 903 N N . GLN A 1 114 ? -21.297 5.336 17.813 1.00 53.31 114 GLN A N 1
ATOM 904 C CA . GLN A 1 114 ? -21.132 3.907 17.546 1.00 53.31 114 GLN A CA 1
ATOM 905 C C . GLN A 1 114 ? -20.400 3.182 18.688 1.00 53.31 114 GLN A C 1
ATOM 907 O O . GLN A 1 114 ? -19.810 2.121 18.458 1.00 53.31 114 GLN A O 1
ATOM 912 N N . MET A 1 115 ? -20.368 3.819 19.864 1.00 53.19 115 MET A N 1
ATOM 913 C CA . MET A 1 115 ? -20.063 3.192 21.141 1.00 53.19 115 MET A CA 1
ATOM 914 C C . MET A 1 115 ? -21.391 2.825 21.793 1.00 53.19 115 MET A C 1
ATOM 916 O O . MET A 1 115 ? -22.312 3.651 21.817 1.00 53.19 115 MET A O 1
ATOM 920 N N . ASP A 1 116 ? -21.454 1.646 22.401 1.00 52.28 116 ASP A N 1
ATOM 921 C CA . ASP A 1 116 ? -22.558 1.214 23.245 1.00 52.28 116 ASP A CA 1
ATOM 922 C C . ASP A 1 116 ? -23.113 2.377 24.082 1.00 52.28 116 ASP A C 1
ATOM 924 O O . ASP A 1 116 ? -22.379 3.070 24.798 1.00 52.28 116 ASP A O 1
ATOM 928 N N . LYS A 1 117 ? -24.439 2.567 24.011 1.00 44.62 117 LYS A N 1
ATOM 929 C CA . LYS A 1 117 ? -25.246 3.674 24.580 1.00 44.62 117 LYS A CA 1
ATOM 930 C C . LYS A 1 117 ? -25.140 3.884 26.109 1.00 44.62 117 LYS A C 1
ATOM 932 O O . LYS A 1 117 ? -26.005 4.518 26.706 1.00 44.62 117 LYS A O 1
ATOM 937 N N . LYS A 1 118 ? -24.122 3.341 26.776 1.00 45.31 118 LYS A N 1
ATOM 938 C CA . LYS A 1 118 ? -23.877 3.433 28.219 1.00 45.31 118 LYS A CA 1
ATOM 939 C C . LYS A 1 118 ? -22.713 4.353 28.606 1.00 45.31 118 LYS A C 1
ATOM 941 O O . LYS A 1 118 ? -22.501 4.532 29.803 1.00 45.31 118 LYS A O 1
ATOM 946 N N . ASN A 1 119 ? -21.949 4.921 27.665 1.00 45.72 119 ASN A N 1
ATOM 947 C CA . ASN A 1 119 ? -20.746 5.702 27.996 1.00 45.72 119 ASN A CA 1
ATOM 948 C C . ASN A 1 119 ? -21.064 7.137 28.450 1.00 45.72 119 ASN A C 1
ATOM 950 O O . ASN A 1 119 ? -21.158 8.057 27.644 1.00 45.72 119 ASN A O 1
ATOM 954 N N . ASN A 1 120 ? -21.205 7.328 29.764 1.00 40.84 120 ASN A N 1
ATOM 955 C CA . ASN A 1 120 ? -21.192 8.656 30.373 1.00 40.84 120 ASN A CA 1
ATOM 956 C C . ASN A 1 120 ? -19.744 9.166 30.457 1.00 40.84 120 ASN A C 1
ATOM 958 O O . ASN A 1 120 ? -18.903 8.562 31.123 1.00 40.84 120 ASN A O 1
ATOM 962 N N . PHE A 1 121 ? -19.461 10.276 29.775 1.00 47.19 121 PHE A N 1
ATOM 963 C CA . PHE A 1 121 ? -18.163 10.948 29.794 1.00 47.19 121 PHE A CA 1
ATOM 964 C C . PHE A 1 121 ? -17.964 11.693 31.123 1.00 47.19 121 PHE A C 1
ATOM 966 O O . PHE A 1 121 ? -18.715 12.608 31.460 1.00 47.19 121 PHE A O 1
ATOM 973 N N . GLY A 1 122 ? -16.960 11.279 31.899 1.00 38.00 122 GLY A N 1
ATOM 974 C CA . GLY A 1 122 ? -16.539 11.948 33.130 1.00 38.00 122 GLY A CA 1
ATOM 975 C C . GLY A 1 122 ? -15.538 13.065 32.832 1.00 38.00 122 GLY A C 1
ATOM 976 O O . GLY A 1 122 ? -14.499 12.829 32.227 1.00 38.00 122 GLY A O 1
ATOM 977 N N . ASN A 1 123 ? -15.841 14.283 33.280 1.00 43.41 123 ASN A N 1
ATOM 978 C CA . ASN A 1 123 ? -15.133 15.530 32.955 1.00 43.41 123 ASN A CA 1
ATOM 979 C C . ASN A 1 123 ? -13.739 15.705 33.599 1.00 43.41 123 ASN A C 1
ATOM 981 O O . ASN A 1 123 ? -13.428 16.800 34.069 1.00 43.41 123 ASN A O 1
ATOM 985 N N . LYS A 1 124 ? -12.888 14.674 33.656 1.00 42.19 124 LYS A N 1
ATOM 986 C CA . LYS A 1 124 ? -11.486 14.817 34.088 1.00 42.19 124 LYS A CA 1
ATOM 987 C C . LYS A 1 124 ? -10.572 13.859 33.326 1.00 42.19 124 LYS A C 1
ATOM 989 O O . LYS A 1 124 ? -10.646 12.654 33.523 1.00 42.19 124 LYS A O 1
ATOM 994 N N . SER A 1 125 ? -9.716 14.440 32.481 1.00 43.12 125 SER A N 1
ATOM 995 C CA . SER A 1 125 ? -8.405 13.918 32.061 1.00 43.12 125 SER A CA 1
ATOM 996 C C . SER A 1 125 ? -8.289 12.386 31.957 1.00 43.12 125 SER A C 1
ATOM 998 O O . SER A 1 125 ? -7.892 11.722 32.912 1.00 43.12 125 SER A O 1
ATOM 1000 N N . GLY A 1 126 ? -8.581 11.849 30.769 1.00 45.97 126 GLY A N 1
ATOM 1001 C CA . GLY A 1 126 ? -8.020 10.579 30.291 1.00 45.97 126 GLY A CA 1
ATOM 1002 C C . GLY A 1 126 ? -8.556 9.273 30.883 1.00 45.97 126 GLY A C 1
ATOM 1003 O O . GLY A 1 126 ? -7.958 8.233 30.627 1.00 45.97 126 GLY A O 1
ATOM 1004 N N . LEU A 1 127 ? -9.654 9.273 31.647 1.00 37.31 127 LEU A N 1
ATOM 1005 C CA . LEU A 1 127 ? -10.209 8.040 32.222 1.00 37.31 127 LEU A CA 1
ATOM 1006 C C . LEU A 1 127 ? -11.714 7.908 31.958 1.00 37.31 127 LEU A C 1
ATOM 1008 O O . LEU A 1 127 ? -12.537 8.639 32.508 1.00 37.31 127 LEU A O 1
ATOM 1012 N N . CYS A 1 128 ? -12.091 6.922 31.139 1.00 44.34 128 CYS A N 1
ATOM 1013 C CA . CYS A 1 128 ? -13.485 6.546 30.914 1.00 44.34 128 CYS A CA 1
ATOM 1014 C C . CYS A 1 128 ? -13.954 5.529 31.972 1.00 44.34 128 CYS A C 1
ATOM 1016 O O . CYS A 1 128 ? -13.915 4.322 31.737 1.00 44.34 128 CYS A O 1
ATOM 1018 N N . THR A 1 129 ? -14.515 5.970 33.100 1.00 32.75 129 THR A N 1
ATOM 1019 C CA . THR A 1 129 ? -15.172 5.082 34.093 1.00 32.75 129 THR A CA 1
ATOM 1020 C C . THR A 1 129 ? -16.699 5.066 33.898 1.00 32.75 129 THR A C 1
ATOM 1022 O O . THR A 1 129 ? -17.304 6.072 33.574 1.00 32.75 129 THR A O 1
ATOM 1025 N N . ILE A 1 130 ? -17.338 3.894 33.964 1.00 47.16 130 ILE A N 1
ATOM 1026 C CA . ILE A 1 130 ? -18.803 3.665 33.921 1.00 47.16 130 ILE A CA 1
ATOM 1027 C C . ILE A 1 130 ? -18.976 2.545 34.940 1.00 47.16 130 ILE A C 1
ATOM 1029 O O . ILE A 1 130 ? -18.458 1.433 34.799 1.00 47.16 130 ILE A O 1
ATOM 1033 N N . GLU A 1 131 ? -19.730 2.837 35.971 1.00 46.06 131 GLU A N 1
ATOM 1034 C CA . GLU A 1 131 ? -20.200 1.828 36.891 1.00 46.06 131 GLU A CA 1
ATOM 1035 C C . GLU A 1 131 ? -21.388 1.109 36.247 1.00 46.06 131 GLU A C 1
ATOM 1037 O O . GLU A 1 131 ? -22.449 1.695 36.044 1.00 46.06 131 GLU A O 1
ATOM 1042 N N . ASN A 1 132 ? -21.182 -0.154 35.861 1.00 36.84 132 ASN A N 1
ATOM 1043 C CA . ASN A 1 132 ? -21.974 -1.309 36.309 1.00 36.84 132 ASN A CA 1
ATOM 1044 C C . ASN A 1 132 ? -21.960 -2.485 35.306 1.00 36.84 132 ASN A C 1
ATOM 1046 O O . ASN A 1 132 ? -22.485 -2.423 34.196 1.00 36.84 132 ASN A O 1
ATOM 1050 N N . LYS A 1 133 ? -21.385 -3.588 35.807 1.00 38.69 133 LYS A N 1
ATOM 1051 C CA . LYS A 1 133 ? -21.499 -5.021 35.458 1.00 38.69 133 LYS A CA 1
ATOM 1052 C C . LYS A 1 133 ? -20.949 -5.612 34.152 1.00 38.69 133 LYS A C 1
ATOM 1054 O O . LYS A 1 133 ? -20.892 -6.833 34.088 1.00 38.69 133 LYS A O 1
ATOM 1059 N N . SER A 1 134 ? -20.405 -4.843 33.214 1.00 41.12 134 SER A N 1
ATOM 1060 C CA . SER A 1 134 ? -19.498 -5.396 32.178 1.00 41.12 134 SER A CA 1
ATOM 1061 C C . SER A 1 134 ? -18.798 -4.275 31.420 1.00 41.12 134 SER A C 1
ATOM 1063 O O . SER A 1 134 ? -19.007 -4.083 30.222 1.00 41.12 134 SER A O 1
ATOM 1065 N N . LYS A 1 135 ? -18.057 -3.434 32.141 1.00 45.19 135 LYS A N 1
ATOM 1066 C CA . LYS A 1 135 ? -17.560 -2.206 31.548 1.00 45.19 135 LYS A CA 1
ATOM 1067 C C . LYS A 1 135 ? -16.169 -2.366 30.942 1.00 45.19 135 LYS A C 1
ATOM 1069 O O . LYS A 1 135 ? -15.187 -2.434 31.674 1.00 45.19 135 LYS A O 1
ATOM 1074 N N . LEU A 1 136 ? -16.087 -2.345 29.614 1.00 51.69 136 LEU A N 1
ATOM 1075 C CA . LEU A 1 136 ? -14.824 -2.153 28.908 1.00 51.69 136 LEU A CA 1
ATOM 1076 C C . LEU A 1 136 ? -14.358 -0.706 29.146 1.00 51.69 136 LEU A C 1
ATOM 1078 O O . LEU A 1 136 ? -14.948 0.251 28.647 1.00 51.69 136 LEU A O 1
ATOM 1082 N N . VAL A 1 137 ? -13.351 -0.536 30.003 1.00 56.72 137 VAL A N 1
ATOM 1083 C CA . VAL A 1 137 ? -12.593 0.715 30.111 1.00 56.72 137 VAL A CA 1
ATOM 1084 C C . VAL A 1 137 ? -11.543 0.674 29.010 1.00 56.72 137 VAL A C 1
ATOM 1086 O O . VAL A 1 137 ? -10.646 -0.167 29.043 1.00 56.72 137 VAL A O 1
ATOM 1089 N N . TYR A 1 138 ? -11.655 1.564 28.031 1.00 68.44 138 TYR A N 1
ATOM 1090 C CA . TYR A 1 138 ? -10.630 1.712 27.008 1.00 68.44 138 TYR A CA 1
ATOM 1091 C C . TYR A 1 138 ? -9.494 2.569 27.563 1.00 68.44 138 TYR A C 1
ATOM 1093 O O . TYR A 1 138 ? -9.570 3.795 27.560 1.00 68.44 138 TYR A O 1
ATOM 1101 N N . ASN A 1 139 ? -8.455 1.917 28.087 1.00 75.62 139 ASN A N 1
ATOM 1102 C CA . ASN A 1 139 ? -7.230 2.606 28.480 1.00 75.62 139 ASN A CA 1
ATOM 1103 C C . ASN A 1 139 ? -6.318 2.777 27.265 1.00 75.62 139 ASN A C 1
ATOM 1105 O O . ASN A 1 139 ? -6.231 1.883 26.417 1.00 75.62 139 ASN A O 1
ATOM 1109 N N . VAL A 1 140 ? -5.582 3.887 27.231 1.00 83.19 140 VAL A N 1
ATOM 1110 C CA . VAL A 1 140 ? -4.476 4.071 26.285 1.00 83.19 140 VAL A CA 1
ATOM 1111 C C . VAL A 1 140 ? -3.499 2.898 26.428 1.00 83.19 140 VAL A C 1
ATOM 1113 O O . VAL A 1 140 ? -3.132 2.519 27.539 1.00 83.19 140 VAL A O 1
ATOM 1116 N N . GLY A 1 141 ? -3.131 2.285 25.306 1.00 84.19 141 GLY A N 1
ATOM 1117 C CA . GLY A 1 141 ? -2.276 1.099 25.233 1.00 84.19 141 GLY A CA 1
ATOM 1118 C C . GLY A 1 141 ? -3.010 -0.245 25.281 1.00 84.19 141 GLY A C 1
ATOM 1119 O O . GLY A 1 141 ? -2.366 -1.281 25.141 1.00 84.19 141 GLY A O 1
ATOM 1120 N N . SER A 1 142 ? -4.336 -0.270 25.449 1.00 85.19 142 SER A N 1
ATOM 1121 C CA . SER A 1 142 ? -5.094 -1.531 25.440 1.00 85.19 142 SER A CA 1
ATOM 1122 C C . SER A 1 142 ? -5.346 -2.027 24.018 1.00 85.19 142 SER A C 1
ATOM 1124 O O . SER A 1 142 ? -5.671 -1.239 23.129 1.00 85.19 142 SER A O 1
ATOM 1126 N N . GLU A 1 143 ? -5.252 -3.341 23.812 1.00 88.00 143 GLU A N 1
ATOM 1127 C CA . GLU A 1 143 ? -5.639 -3.979 22.554 1.00 88.00 143 GLU A CA 1
ATOM 1128 C C . GLU A 1 143 ? -7.162 -4.141 22.473 1.00 88.00 143 GLU A C 1
ATOM 1130 O O . GLU A 1 143 ? -7.780 -4.725 23.366 1.00 88.00 143 GLU A O 1
ATOM 1135 N N . ILE A 1 144 ? -7.769 -3.665 21.387 1.00 87.75 144 ILE A N 1
ATOM 1136 C CA . ILE A 1 144 ? -9.211 -3.738 21.149 1.00 87.75 144 ILE A CA 1
ATOM 1137 C C . ILE A 1 144 ? -9.524 -4.283 19.758 1.00 87.75 144 ILE A C 1
ATOM 1139 O O . ILE A 1 144 ? -8.770 -4.082 18.805 1.00 87.75 144 ILE A O 1
ATOM 1143 N N . ASN A 1 145 ? -10.663 -4.965 19.644 1.00 89.06 145 ASN A N 1
ATOM 1144 C CA . ASN A 1 145 ? -11.224 -5.371 18.361 1.00 89.06 145 ASN A CA 1
ATOM 1145 C C . ASN A 1 145 ? -12.231 -4.316 17.913 1.00 89.06 145 ASN A C 1
ATOM 1147 O O . ASN A 1 145 ? -13.167 -4.005 18.648 1.00 89.06 145 ASN A O 1
ATOM 1151 N N . VAL A 1 146 ? -12.052 -3.799 16.703 1.00 89.00 146 VAL A N 1
ATOM 1152 C CA . VAL A 1 146 ? -12.936 -2.800 16.106 1.00 89.00 146 VAL A CA 1
ATOM 1153 C C . VAL A 1 146 ? -13.468 -3.302 14.774 1.00 89.00 146 VAL A C 1
ATOM 1155 O O . VAL A 1 146 ? -12.740 -3.897 13.977 1.00 89.00 146 VAL A O 1
ATOM 1158 N N . LYS A 1 147 ? -14.753 -3.069 14.527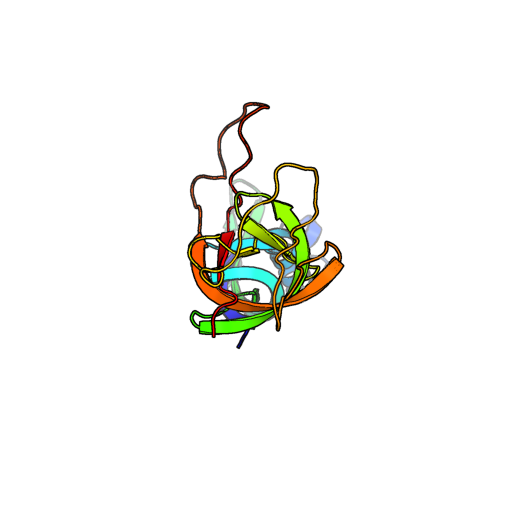 1.00 90.19 147 LYS A N 1
ATOM 1159 C CA . LYS A 1 147 ? -15.419 -3.378 13.267 1.00 90.19 147 LYS A CA 1
ATOM 1160 C C . LYS A 1 147 ? -15.405 -2.148 12.375 1.00 90.19 147 LYS A C 1
ATOM 1162 O O . LYS A 1 147 ? -15.901 -1.094 12.756 1.00 90.19 147 LYS A O 1
ATOM 1167 N N . ILE A 1 148 ? -14.879 -2.282 11.169 1.00 91.00 148 ILE A N 1
ATOM 1168 C CA . ILE A 1 148 ? -14.825 -1.188 10.203 1.00 91.00 148 ILE A CA 1
ATOM 1169 C C . ILE A 1 148 ? -16.223 -0.900 9.683 1.00 91.00 148 ILE A C 1
ATOM 1171 O O . ILE A 1 148 ? -16.926 -1.795 9.210 1.00 91.00 148 ILE A O 1
ATOM 1175 N N . VAL A 1 149 ? -16.607 0.365 9.739 1.00 90.69 149 VAL A N 1
ATOM 1176 C CA . VAL A 1 149 ? -17.880 0.861 9.229 1.00 90.69 149 VAL A CA 1
ATOM 1177 C C . VAL A 1 149 ? -17.663 1.437 7.843 1.00 90.69 149 VAL A C 1
ATOM 1179 O O . VAL A 1 149 ? -18.304 0.992 6.890 1.00 90.69 149 VAL A O 1
ATOM 1182 N N . ASP A 1 150 ? -16.728 2.379 7.727 1.00 89.75 150 ASP A N 1
ATOM 1183 C CA . ASP A 1 150 ? -16.439 3.038 6.462 1.00 89.75 150 ASP A CA 1
ATOM 1184 C C . ASP A 1 150 ? -14.987 3.504 6.345 1.00 89.75 150 ASP A C 1
ATOM 1186 O O . ASP A 1 150 ? -14.251 3.568 7.329 1.00 89.75 150 ASP A O 1
ATOM 1190 N N . ILE A 1 151 ? -14.576 3.809 5.118 1.00 89.88 151 ILE A N 1
ATOM 1191 C CA . ILE A 1 151 ? -13.234 4.276 4.775 1.00 89.88 151 ILE A CA 1
ATOM 1192 C C . ILE A 1 151 ? -13.391 5.527 3.921 1.00 89.88 151 ILE A C 1
ATOM 1194 O O . ILE A 1 151 ? -14.030 5.496 2.869 1.00 89.88 151 ILE A O 1
ATOM 1198 N N . ILE A 1 152 ? -12.804 6.624 4.381 1.00 89.62 152 ILE A N 1
ATOM 1199 C CA . ILE A 1 152 ? -12.889 7.935 3.746 1.00 89.62 152 ILE A CA 1
ATOM 1200 C C . ILE A 1 152 ? -11.518 8.275 3.170 1.00 89.62 152 ILE A C 1
ATOM 1202 O O . ILE A 1 152 ? -10.515 8.211 3.878 1.00 89.62 152 ILE A O 1
ATOM 1206 N N . TYR A 1 153 ? -11.490 8.653 1.893 1.00 89.25 153 TYR A N 1
ATOM 1207 C CA . TYR A 1 153 ? -10.298 9.146 1.204 1.00 89.25 153 TYR A CA 1
ATOM 1208 C C . TYR A 1 153 ? -10.443 10.647 0.967 1.00 89.25 153 TYR A C 1
ATOM 1210 O O . TYR A 1 153 ? -11.415 11.079 0.344 1.00 89.25 153 TYR A O 1
ATOM 1218 N N . ASN A 1 154 ? -9.495 11.437 1.466 1.00 85.88 154 ASN A N 1
ATOM 1219 C CA . ASN A 1 154 ? -9.491 12.884 1.313 1.00 85.88 154 ASN A CA 1
ATOM 1220 C C . ASN A 1 154 ? -8.468 13.314 0.252 1.00 85.88 154 ASN A C 1
ATOM 1222 O O . ASN A 1 154 ? -7.288 13.499 0.540 1.00 85.88 154 ASN A O 1
ATOM 1226 N N . SER A 1 155 ? -8.943 13.494 -0.981 1.00 67.44 155 SER A N 1
ATOM 1227 C CA . SER A 1 155 ? -8.104 13.835 -2.141 1.00 67.44 155 SER A CA 1
ATOM 1228 C C . SER A 1 155 ? -7.600 15.295 -2.128 1.00 67.44 155 SER A C 1
ATOM 1230 O O . SER A 1 155 ? -6.667 15.641 -2.846 1.00 67.44 155 SER A O 1
ATOM 1232 N N . SER A 1 156 ? -8.162 16.181 -1.288 1.00 61.47 156 SER A N 1
ATOM 1233 C CA . SER A 1 156 ? -7.797 17.611 -1.255 1.00 61.47 156 SER A CA 1
ATOM 1234 C C . SER A 1 156 ? -6.639 17.970 -0.312 1.00 61.47 156 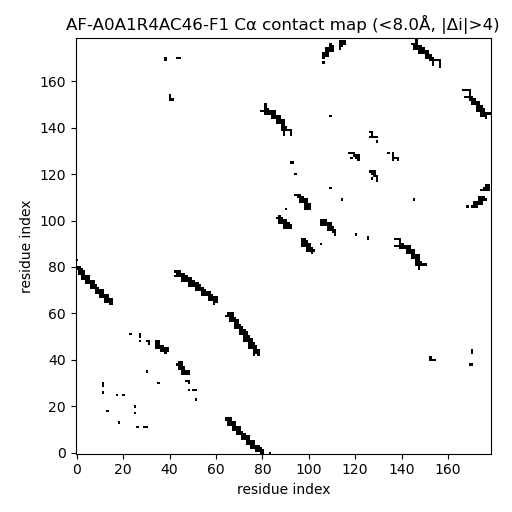SER A C 1
ATOM 1236 O O . SER A 1 156 ? -6.311 19.147 -0.182 1.00 61.47 156 SER A O 1
ATOM 1238 N N . ALA A 1 157 ? -5.998 16.998 0.343 1.00 53.81 157 ALA A N 1
ATOM 1239 C CA . ALA A 1 157 ? -4.952 17.262 1.339 1.00 53.81 157 ALA A CA 1
ATOM 1240 C C . ALA A 1 157 ? -3.579 17.660 0.747 1.00 53.81 157 ALA A C 1
ATOM 1242 O O . ALA A 1 157 ? -2.674 18.013 1.495 1.00 53.81 157 ALA A O 1
ATOM 1243 N N . SER A 1 158 ? -3.384 17.633 -0.579 1.00 52.19 158 SER A N 1
ATOM 1244 C CA . SER A 1 158 ? -2.064 17.890 -1.185 1.00 52.19 158 SER A CA 1
ATOM 1245 C C . SER A 1 158 ? -1.727 19.365 -1.451 1.00 52.19 158 SER A C 1
ATOM 1247 O O . SER A 1 158 ? -0.705 19.640 -2.081 1.00 52.19 158 SER A O 1
ATOM 1249 N N . SER A 1 159 ? -2.546 20.330 -1.019 1.00 46.25 159 SER A N 1
ATOM 1250 C CA . SER A 1 159 ? -2.236 21.750 -1.237 1.00 46.25 159 SER A CA 1
ATOM 1251 C C . SER A 1 159 ? -3.001 22.702 -0.315 1.00 46.25 159 SER A C 1
ATOM 1253 O O . SER A 1 159 ? -4.053 23.178 -0.725 1.00 46.25 159 SER A O 1
ATOM 1255 N N . THR A 1 160 ? -2.473 23.057 0.864 1.00 31.12 160 THR A N 1
ATOM 1256 C CA . THR A 1 160 ? -2.290 24.473 1.270 1.00 31.12 160 THR A CA 1
ATOM 1257 C C . THR A 1 160 ? -1.498 24.629 2.573 1.00 31.12 160 THR A C 1
ATOM 1259 O O . THR A 1 160 ? -1.670 23.898 3.537 1.00 31.12 160 THR A O 1
ATOM 1262 N N . THR A 1 161 ? -0.628 25.634 2.557 1.00 42.44 161 THR A N 1
ATOM 1263 C CA . THR A 1 161 ? 0.220 26.148 3.630 1.00 42.44 161 THR A CA 1
ATOM 1264 C C . THR A 1 161 ? -0.584 27.013 4.611 1.00 42.44 161 THR A C 1
ATOM 1266 O O . THR A 1 161 ? -0.997 28.099 4.219 1.00 42.44 161 THR A O 1
ATOM 1269 N N . SER A 1 162 ? -0.724 26.611 5.881 1.00 35.22 162 SER A N 1
ATOM 1270 C CA . SER A 1 162 ? -0.813 27.525 7.042 1.00 35.22 162 SER A CA 1
ATOM 1271 C C . SER A 1 162 ? -0.815 26.752 8.367 1.00 35.22 162 SER A C 1
ATOM 1273 O O . SER A 1 162 ? -1.575 25.809 8.553 1.00 35.22 162 SER A O 1
ATOM 1275 N N . ALA A 1 163 ? 0.052 27.177 9.284 1.00 42.06 163 ALA A N 1
ATOM 1276 C CA . ALA A 1 163 ? 0.537 26.455 10.460 1.00 42.06 163 ALA A CA 1
ATOM 1277 C C . ALA A 1 163 ? -0.442 26.304 11.652 1.00 42.06 163 ALA A C 1
ATOM 1279 O O . ALA A 1 163 ? 0.021 26.262 12.786 1.00 42.06 163 ALA A O 1
ATOM 1280 N N . ASP A 1 164 ? -1.758 26.213 11.432 1.00 40.47 164 ASP A N 1
ATOM 1281 C CA . ASP A 1 164 ? -2.723 25.970 12.530 1.00 40.47 164 ASP A CA 1
ATOM 1282 C C . ASP A 1 164 ? -4.022 25.241 12.119 1.00 40.47 164 ASP A C 1
ATOM 1284 O O . ASP A 1 164 ? -4.951 25.090 12.915 1.00 40.47 164 ASP A O 1
ATOM 1288 N N . GLU A 1 165 ? -4.104 24.720 10.893 1.00 47.62 165 GLU A N 1
ATOM 1289 C CA . GLU A 1 165 ? -5.193 23.825 10.496 1.00 47.62 165 GLU A CA 1
ATOM 1290 C C . GLU A 1 165 ? -4.700 22.382 10.580 1.00 47.62 165 GLU A C 1
ATOM 1292 O O . GLU A 1 165 ? -3.704 22.016 9.963 1.00 47.62 165 GLU A O 1
ATOM 1297 N N . ARG A 1 166 ? -5.378 21.561 11.391 1.00 57.38 166 ARG A N 1
ATOM 1298 C CA . ARG A 1 166 ? -5.094 20.127 11.534 1.00 57.38 166 ARG A CA 1
ATOM 1299 C C . ARG A 1 166 ? -5.068 19.496 10.141 1.00 57.38 166 ARG A C 1
ATOM 1301 O O . ARG A 1 166 ? -6.133 19.355 9.541 1.00 57.38 166 ARG A O 1
ATOM 1308 N N . GLU A 1 167 ? -3.879 19.148 9.644 1.00 65.56 167 GLU A N 1
ATOM 1309 C CA . GLU A 1 167 ? -3.710 18.456 8.365 1.00 65.56 167 GLU A CA 1
ATOM 1310 C C . GLU A 1 167 ? -4.671 17.267 8.334 1.00 65.56 167 GLU A C 1
ATOM 1312 O O . GLU A 1 167 ? -4.593 16.356 9.162 1.00 65.56 167 GLU A O 1
ATOM 1317 N N . ILE A 1 168 ? -5.657 17.331 7.439 1.00 72.25 168 ILE A N 1
ATOM 1318 C CA . ILE A 1 168 ? -6.689 16.304 7.363 1.00 72.25 168 ILE A CA 1
ATOM 1319 C C . ILE A 1 168 ? -6.023 15.074 6.749 1.00 72.25 168 ILE A C 1
ATOM 1321 O O . ILE A 1 168 ? -5.576 15.157 5.600 1.00 72.25 168 ILE A O 1
ATOM 1325 N N . PRO A 1 169 ? -5.958 13.940 7.466 1.00 80.94 169 PRO A N 1
ATOM 1326 C CA . PRO A 1 169 ? -5.290 12.758 6.953 1.00 80.94 169 PRO A CA 1
ATOM 1327 C C . PRO A 1 169 ? -5.941 12.304 5.633 1.00 80.94 169 PRO A C 1
ATOM 1329 O O . PRO A 1 169 ? -7.173 12.306 5.513 1.00 80.94 169 PRO A O 1
ATOM 1332 N N . PRO A 1 170 ? -5.140 11.907 4.627 1.00 85.06 170 PRO A N 1
ATOM 1333 C CA . PRO A 1 170 ? -5.654 11.541 3.309 1.00 85.06 170 PRO A CA 1
ATOM 1334 C C . PRO A 1 170 ? -6.479 10.245 3.316 1.00 85.06 170 PRO A C 1
ATOM 1336 O O . PRO A 1 170 ? -7.230 9.991 2.376 1.00 85.06 170 PRO A O 1
ATOM 1339 N N . MET A 1 171 ? -6.383 9.432 4.371 1.00 89.06 171 MET A N 1
ATOM 1340 C CA . MET A 1 171 ? -7.224 8.257 4.591 1.00 89.06 171 MET A CA 1
ATOM 1341 C C . MET A 1 171 ? -7.644 8.201 6.057 1.00 89.06 171 MET A C 1
ATOM 1343 O O . MET A 1 171 ? -6.796 8.218 6.942 1.00 89.06 171 MET A O 1
ATOM 1347 N N . VAL A 1 172 ? -8.946 8.081 6.305 1.00 90.75 172 VAL A N 1
ATOM 1348 C CA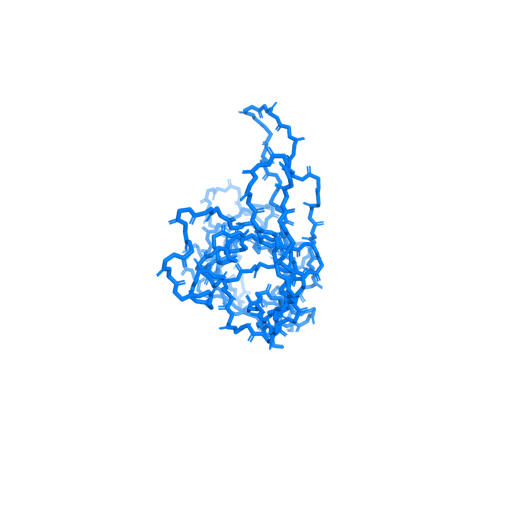 . VAL A 1 172 ? -9.514 7.864 7.641 1.00 90.75 172 VAL A CA 1
ATOM 1349 C C . VAL A 1 172 ? -10.365 6.612 7.614 1.00 90.75 172 VAL A C 1
ATOM 1351 O O . VAL A 1 172 ? -11.199 6.433 6.724 1.00 90.75 172 VAL A O 1
ATOM 1354 N N . ILE A 1 173 ? -10.187 5.752 8.610 1.00 91.38 173 ILE A N 1
ATOM 1355 C CA . ILE A 1 173 ? -11.028 4.572 8.798 1.00 91.38 173 ILE A CA 1
ATOM 1356 C C . ILE A 1 173 ? -11.981 4.845 9.954 1.00 91.38 173 ILE A 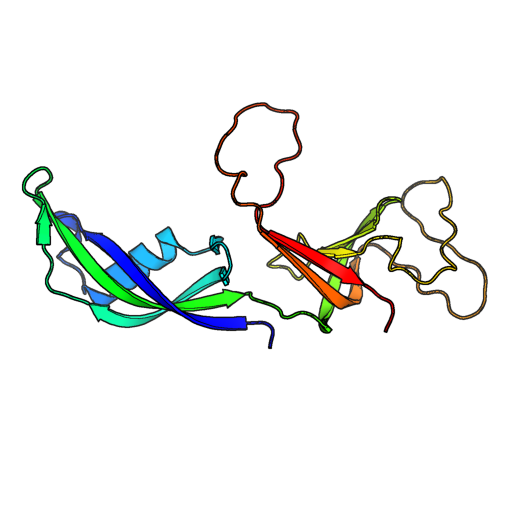C 1
ATOM 1358 O O . ILE A 1 173 ? -11.554 5.077 11.082 1.00 91.38 173 ILE A O 1
ATOM 1362 N N . LEU A 1 174 ? -13.279 4.779 9.678 1.00 91.25 174 LEU A N 1
ATOM 1363 C CA . LEU A 1 174 ? -14.318 4.825 10.695 1.00 91.25 174 LEU A CA 1
ATOM 1364 C C . LEU A 1 174 ? -14.613 3.411 11.178 1.00 91.25 174 LEU A C 1
ATOM 1366 O O . LEU A 1 174 ? -14.887 2.510 10.377 1.00 91.25 174 LEU A O 1
ATOM 1370 N N . ALA A 1 175 ? -14.584 3.220 12.490 1.00 89.88 175 ALA A N 1
ATOM 1371 C CA . ALA A 1 175 ? -14.841 1.933 13.110 1.00 89.88 175 ALA A CA 1
ATOM 1372 C C . ALA A 1 175 ? -15.827 2.037 14.283 1.00 89.88 175 ALA A C 1
ATOM 1374 O O . ALA A 1 175 ? -16.062 3.107 14.835 1.00 89.88 175 ALA A O 1
ATOM 1375 N N . SER A 1 176 ? -16.402 0.899 14.656 1.00 85.94 176 SER A N 1
ATOM 1376 C CA . SER A 1 176 ? -17.326 0.736 15.776 1.00 85.94 176 SER A CA 1
ATOM 1377 C C . SER A 1 176 ? -16.890 -0.438 16.645 1.00 85.94 176 SER A C 1
ATOM 1379 O O . SER A 1 176 ? -16.310 -1.411 16.156 1.00 85.94 176 SER A O 1
ATOM 1381 N N . THR A 1 177 ? -17.163 -0.341 17.941 1.00 81.06 177 THR A N 1
ATOM 1382 C CA . THR A 1 177 ? -16.945 -1.422 18.911 1.00 81.06 177 THR A CA 1
ATOM 1383 C C . THR A 1 177 ? -18.186 -2.281 19.129 1.00 81.06 177 THR A C 1
ATOM 1385 O O . THR A 1 177 ? -18.089 -3.304 19.798 1.00 81.06 177 THR A O 1
ATOM 1388 N N . ASP A 1 178 ? -19.323 -1.896 18.548 1.00 68.75 178 ASP A N 1
ATOM 1389 C CA . ASP A 1 178 ? -20.611 -2.547 18.760 1.00 68.75 178 ASP A CA 1
ATOM 1390 C C . ASP A 1 178 ? -20.782 -3.654 17.702 1.00 68.75 178 ASP A C 1
ATOM 1392 O O . ASP A 1 178 ? -20.898 -3.380 16.498 1.00 68.75 178 ASP A O 1
ATOM 1396 N N . TYR A 1 179 ? -20.750 -4.922 18.124 1.00 61.81 179 TYR A N 1
ATOM 1397 C CA . TYR A 1 179 ? -20.929 -6.088 17.248 1.00 61.81 179 TYR A CA 1
ATOM 1398 C C . TYR A 1 179 ? -21.746 -7.207 17.888 1.00 61.81 179 TYR A C 1
ATOM 1400 O O . TYR A 1 179 ? -21.681 -7.380 19.124 1.00 61.81 179 TYR A O 1
#

InterPro domains:
  IPR005576 RNA polymerase Rpb7-like , N-terminal [PF03876] (10-61)
  IPR012340 Nucleic acid-binding, OB-fold [G3DSA:2.40.50.140] (82-179)
  IPR012340 Nucleic acid-binding, OB-fold [SSF50249] (80-155)
  IPR013238 RNA polymerase III, subunit Rpc25 [PF08292] (85-162)
  IPR036898 RNA polymerase Rpb7-like, N-terminal domain superfamily [G3DSA:3.30.1490.120] (2-81)
  IPR036898 RNA polymerase Rpb7-like, N-terminal domain superfamily [SSF88798] (2-78)
  IPR045113 RNA polymerase subunit Rpb7-like [PTHR12709] (2-175)